Protein AF-A0A1R3RJA8-F1 (afdb_monomer)

Mean predicted aligned error: 20.93 Å

Sequence (190 aa):
MTARGLLKKEGVMFTRPGDYFAEMVKTDEHMGKIKKKLYDEAAAKKAAADARKQRDLKKFGKQVQVAKLQQRAKEKRETLDKINALKKKRKSDTSGPTEDKDNLFDVAIEDAAAQPSRKRGRDSDNGPSMKRQKKNERFGFGGKKRFSKSGDAASSGDMRDFSVKKMKGGAKGGAKRPGKSRRAAAKGRD

Organism: Aspergillus carbonarius (strain ITEM 5010) (NCBI:txid602072)

Foldseek 3Di:
DDPVVVCVVVVHDDDDDPPDDDDDPDDPVVVVVVVVVVVVVVVVVVVVVVVVVVVCCVVCVVVVVVVVVVVVVVVVVVVVVVVVVVVVVVVVPPVDDDDDDVVVPPVVPVVVVPDDDDDPDDDDDDDDPPVVVVCCQAPNDPHCPPPPPDDDPVNVPPCVVVDCCVVVVPDPCPPDDDDPVVVVVVVPPD

Radius of gyration: 38.74 Å; Cα contacts (8 Å, |Δi|>4): 25; chains: 1; bounding box: 93×55×100 Å

pLDDT: mean 78.59, std 17.79, range [41.94, 98.06]

Secondary structure (DSSP, 8-state):
--HHHHHHHTT---SPPTT--PPPSS-HHHHHHHHHHHHHHHHHHHHHHHHHHHHHHHHHHHHHHHHHHHHHHHHHHHHHHHHHHHHHHHHH-TTS-----TTTTTHHHHTTT-------------SS-HHHHHHHHHHSTTS--SSTTPPPHHHHH--TT--HHHHT---TT---PPPHHHHHHHTT--

Structure (mmCIF, N/CA/C/O backbone):
data_AF-A0A1R3RJA8-F1
#
_entry.id   AF-A0A1R3RJA8-F1
#
loop_
_atom_site.group_PDB
_atom_site.id
_atom_site.type_symbol
_atom_site.label_atom_id
_atom_site.label_alt_id
_atom_site.label_comp_id
_atom_site.label_asym_id
_atom_site.label_entity_id
_atom_site.label_seq_id
_atom_site.pdbx_PDB_ins_code
_atom_site.Cartn_x
_atom_site.Cartn_y
_atom_site.Cartn_z
_atom_site.occupancy
_atom_site.B_iso_or_equiv
_atom_site.auth_seq_id
_atom_site.auth_comp_id
_atom_site.auth_asym_id
_atom_site.auth_atom_id
_atom_site.pdbx_PDB_model_num
ATOM 1 N N . MET A 1 1 ? -3.346 4.382 -45.834 1.00 66.25 1 MET A N 1
ATOM 2 C CA . MET A 1 1 ? -3.119 2.970 -45.434 1.00 66.25 1 MET A CA 1
ATOM 3 C C . MET A 1 1 ? -1.985 2.922 -44.418 1.00 66.25 1 MET A C 1
ATOM 5 O O . MET A 1 1 ? -1.068 3.719 -44.541 1.00 66.25 1 MET A O 1
ATOM 9 N N . THR A 1 2 ? -2.034 2.039 -43.417 1.00 90.50 2 THR A N 1
ATOM 10 C CA . THR A 1 2 ? -0.939 1.878 -42.439 1.00 90.50 2 THR A CA 1
ATOM 11 C C . THR A 1 2 ? 0.157 0.961 -42.994 1.00 90.50 2 THR A C 1
ATOM 13 O O . THR A 1 2 ? -0.145 0.015 -43.721 1.00 90.50 2 THR A O 1
ATOM 16 N N . ALA A 1 3 ? 1.421 1.199 -42.624 1.00 90.25 3 ALA A N 1
ATOM 17 C CA . ALA A 1 3 ? 2.573 0.417 -43.099 1.00 90.25 3 ALA A CA 1
ATOM 18 C C . ALA A 1 3 ? 2.411 -1.100 -42.868 1.00 90.25 3 ALA A C 1
ATOM 20 O O . ALA A 1 3 ? 2.676 -1.910 -43.751 1.00 90.25 3 ALA A O 1
ATOM 21 N N . ARG A 1 4 ? 1.857 -1.489 -41.712 1.00 91.00 4 ARG A N 1
ATOM 22 C CA . ARG A 1 4 ? 1.520 -2.885 -41.390 1.00 91.00 4 ARG A CA 1
ATOM 23 C C . ARG A 1 4 ? 0.529 -3.510 -42.380 1.00 91.00 4 ARG A C 1
ATOM 25 O O . ARG A 1 4 ? 0.617 -4.701 -42.657 1.00 91.00 4 ARG A O 1
ATOM 32 N N . GLY A 1 5 ? -0.443 -2.734 -42.859 1.00 91.62 5 GLY A N 1
ATOM 33 C CA . GLY A 1 5 ? -1.455 -3.206 -43.804 1.00 91.62 5 GLY A CA 1
ATOM 34 C C . GLY A 1 5 ? -0.890 -3.446 -45.202 1.00 91.62 5 GLY A C 1
ATOM 35 O O . GLY A 1 5 ? -1.306 -4.395 -45.853 1.00 91.62 5 GLY A O 1
ATOM 36 N N . LEU A 1 6 ? 0.075 -2.629 -45.634 1.00 93.12 6 LEU A N 1
ATOM 37 C CA . LEU A 1 6 ? 0.781 -2.815 -46.906 1.00 93.12 6 LEU A CA 1
ATOM 38 C C . LEU A 1 6 ? 1.649 -4.081 -46.869 1.00 93.12 6 LEU A C 1
ATOM 40 O O . LEU A 1 6 ? 1.480 -4.955 -47.707 1.00 93.12 6 LEU A O 1
ATOM 44 N N . LEU A 1 7 ? 2.468 -4.253 -45.827 1.00 93.00 7 LEU A N 1
ATOM 45 C CA . LEU A 1 7 ? 3.360 -5.415 -45.688 1.00 93.00 7 LEU A CA 1
ATOM 46 C C . LEU A 1 7 ? 2.614 -6.755 -45.627 1.00 93.00 7 LEU A C 1
ATOM 48 O O . LEU A 1 7 ? 3.077 -7.748 -46.174 1.00 93.00 7 LEU A O 1
ATOM 52 N N . LYS A 1 8 ? 1.426 -6.781 -45.012 1.00 91.38 8 LYS A N 1
ATOM 53 C CA . LYS A 1 8 ? 0.574 -7.977 -45.002 1.00 91.38 8 LYS A CA 1
ATOM 54 C C . LYS A 1 8 ? -0.018 -8.316 -46.372 1.00 91.38 8 LYS A C 1
ATOM 56 O O . LYS A 1 8 ? -0.209 -9.495 -46.643 1.00 91.38 8 LYS A O 1
ATOM 61 N N . LYS A 1 9 ? -0.342 -7.314 -47.200 1.00 92.38 9 LYS A N 1
ATOM 62 C CA . LYS A 1 9 ? -0.849 -7.533 -48.568 1.00 92.38 9 LYS A CA 1
ATOM 63 C C . LYS A 1 9 ? 0.227 -8.133 -49.470 1.00 92.38 9 LYS A C 1
ATOM 65 O O . LYS A 1 9 ? -0.081 -9.022 -50.246 1.00 92.38 9 LYS A O 1
ATOM 70 N N . GLU A 1 10 ? 1.471 -7.707 -49.275 1.00 92.69 10 GLU A N 1
ATOM 71 C CA . GLU A 1 10 ? 2.661 -8.252 -49.944 1.00 92.69 10 GLU A CA 1
ATOM 72 C C . GLU A 1 10 ? 3.122 -9.609 -49.364 1.00 92.69 10 GLU A C 1
ATOM 74 O O . GLU A 1 10 ? 4.164 -10.131 -49.745 1.00 92.69 10 GLU A O 1
ATOM 79 N N . GLY A 1 11 ? 2.390 -10.188 -48.400 1.00 90.44 11 GLY A N 1
ATOM 80 C CA . GLY A 1 11 ? 2.728 -11.486 -47.802 1.00 90.44 11 GLY A CA 1
ATOM 81 C C . GLY A 1 11 ? 3.934 -11.476 -46.851 1.00 90.44 11 GLY A C 1
ATOM 82 O O . GLY A 1 11 ? 4.394 -12.538 -46.435 1.00 90.44 11 GLY A O 1
ATOM 83 N N . VAL A 1 12 ? 4.440 -10.304 -46.456 1.00 92.12 12 VAL A N 1
ATOM 84 C CA . VAL A 1 12 ? 5.608 -10.178 -45.571 1.00 92.12 12 VAL A CA 1
ATOM 85 C C . VAL A 1 12 ? 5.201 -10.327 -44.100 1.00 92.12 12 VAL A C 1
ATOM 87 O O . VAL A 1 12 ? 4.285 -9.659 -43.602 1.00 92.12 12 VAL A O 1
ATOM 90 N N . MET A 1 13 ? 5.919 -11.178 -43.357 1.00 90.12 13 MET A N 1
ATOM 91 C CA . MET A 1 13 ? 5.710 -11.356 -41.917 1.00 90.12 13 MET A CA 1
ATOM 92 C C . MET A 1 13 ? 6.101 -10.088 -41.147 1.00 90.12 13 MET A C 1
ATOM 94 O O . MET A 1 13 ? 7.262 -9.700 -41.098 1.00 90.12 13 MET A O 1
ATOM 98 N N . PHE A 1 14 ? 5.118 -9.445 -40.515 1.00 90.94 14 PHE A N 1
ATOM 99 C CA . PHE A 1 14 ? 5.330 -8.193 -39.779 1.00 90.94 14 PHE A CA 1
ATOM 100 C C . PHE A 1 14 ? 5.635 -8.390 -38.284 1.00 90.94 14 PHE A C 1
ATOM 102 O O . PHE A 1 14 ? 6.307 -7.571 -37.664 1.00 90.94 14 PHE A O 1
ATOM 109 N N . THR A 1 15 ? 5.083 -9.436 -37.664 1.00 91.31 15 THR A N 1
ATOM 110 C CA . THR A 1 15 ? 5.202 -9.650 -36.215 1.00 91.31 15 THR A CA 1
ATOM 111 C C . THR A 1 15 ? 6.473 -10.429 -35.901 1.00 91.31 15 THR A C 1
ATOM 113 O O . THR A 1 15 ? 6.689 -11.491 -36.480 1.00 91.31 15 THR A O 1
ATOM 116 N N . ARG A 1 16 ? 7.264 -9.955 -34.931 1.00 91.50 16 ARG A N 1
ATOM 117 C CA . ARG A 1 16 ? 8.410 -10.710 -34.412 1.00 91.50 16 ARG A CA 1
ATOM 118 C C . ARG A 1 16 ? 7.936 -12.019 -33.750 1.00 91.50 16 ARG A C 1
ATOM 120 O O . ARG A 1 16 ? 7.151 -11.940 -32.801 1.00 91.50 16 ARG A O 1
ATOM 127 N N . PRO A 1 17 ? 8.431 -13.192 -34.181 1.00 93.94 17 PRO A N 1
ATOM 128 C CA . PRO A 1 17 ? 8.165 -14.458 -33.502 1.00 93.94 17 PRO A CA 1
ATOM 129 C C . PRO A 1 17 ? 8.720 -14.467 -32.069 1.00 93.94 17 PRO A C 1
ATOM 131 O O . PRO A 1 17 ? 9.779 -13.895 -31.805 1.00 93.94 17 PRO A O 1
ATOM 134 N N . GLY A 1 18 ? 8.015 -15.123 -31.141 1.00 92.12 18 GLY A N 1
ATOM 135 C CA . GLY A 1 18 ? 8.434 -15.222 -29.735 1.00 92.12 18 GLY A CA 1
ATOM 136 C C . GLY A 1 18 ? 9.766 -15.953 -29.548 1.00 92.12 18 GLY A C 1
ATOM 137 O O . GLY A 1 18 ? 10.574 -15.535 -28.722 1.00 92.12 18 GLY A O 1
ATOM 138 N N . ASP A 1 19 ? 10.013 -16.955 -30.393 1.00 93.75 19 ASP A N 1
ATOM 139 C CA . ASP A 1 19 ? 11.134 -17.896 -30.272 1.00 93.75 19 ASP A CA 1
ATOM 140 C C . ASP A 1 19 ? 12.353 -17.509 -31.127 1.00 93.75 19 ASP A C 1
ATOM 142 O O . ASP A 1 19 ? 13.324 -18.256 -31.228 1.00 93.75 19 ASP A O 1
ATOM 146 N N . TYR A 1 20 ? 12.325 -16.328 -31.753 1.00 92.19 20 TYR A N 1
ATOM 147 C CA . TYR A 1 20 ? 13.446 -15.818 -32.539 1.00 92.19 20 TYR A CA 1
ATOM 148 C C . TYR A 1 20 ? 14.345 -14.908 -31.689 1.00 92.19 20 TYR A C 1
ATOM 150 O O . TYR A 1 20 ? 14.106 -13.700 -31.564 1.00 92.19 20 TYR A O 1
ATOM 158 N N . PHE A 1 21 ? 15.377 -15.488 -31.075 1.00 90.25 21 PHE A N 1
ATOM 159 C CA . PHE A 1 21 ? 16.337 -14.794 -30.209 1.00 90.25 21 PHE A CA 1
ATOM 160 C C . PHE A 1 21 ? 17.513 -14.226 -31.015 1.00 90.25 21 PHE A C 1
ATOM 162 O O . PHE A 1 21 ? 18.588 -14.812 -31.074 1.00 90.25 21 PHE A O 1
ATOM 169 N N . ALA A 1 22 ? 17.288 -13.078 -31.650 1.00 91.31 22 ALA A N 1
ATOM 170 C CA . ALA A 1 22 ? 18.342 -12.254 -32.238 1.00 91.31 22 ALA A CA 1
ATOM 171 C C . ALA A 1 22 ? 18.750 -11.121 -31.282 1.00 91.31 22 ALA A C 1
ATOM 173 O O . ALA A 1 22 ? 17.996 -10.772 -30.367 1.00 91.31 22 ALA A O 1
ATOM 174 N N . GLU A 1 23 ? 19.929 -10.539 -31.507 1.00 93.25 23 GLU A N 1
ATOM 175 C CA . GLU A 1 23 ? 20.412 -9.389 -30.742 1.00 93.25 23 GLU A CA 1
ATOM 176 C C . GLU A 1 23 ? 19.417 -8.220 -30.818 1.00 93.25 23 GLU A C 1
ATOM 178 O O . GLU A 1 23 ? 18.930 -7.839 -31.884 1.00 93.25 23 GLU A O 1
ATOM 183 N N . MET A 1 24 ? 19.085 -7.667 -29.652 1.00 94.88 24 MET A N 1
ATOM 184 C CA . MET A 1 24 ? 18.170 -6.539 -29.509 1.00 94.88 24 MET A CA 1
ATOM 185 C C . MET A 1 24 ? 18.950 -5.238 -29.356 1.00 94.88 24 MET A C 1
ATOM 187 O O . MET A 1 24 ? 20.049 -5.222 -28.817 1.00 94.88 24 MET A O 1
ATOM 191 N N . VAL A 1 25 ? 18.315 -4.112 -29.696 1.00 95.88 25 VAL A N 1
ATOM 192 C CA . VAL A 1 25 ? 18.901 -2.761 -29.548 1.00 95.88 25 VAL A CA 1
ATOM 193 C C . VAL A 1 25 ? 19.383 -2.470 -28.117 1.00 95.88 25 VAL A C 1
ATOM 195 O O . VAL A 1 25 ? 20.280 -1.658 -27.907 1.00 95.88 25 VAL A O 1
ATOM 198 N N . LYS A 1 26 ? 18.770 -3.101 -27.109 1.00 96.12 26 LYS A N 1
ATOM 199 C CA . LYS A 1 26 ? 19.166 -2.982 -25.703 1.00 96.12 26 LYS A CA 1
ATOM 200 C C . LYS A 1 26 ? 19.506 -4.352 -25.149 1.00 96.12 26 LYS A C 1
ATOM 202 O O . LYS A 1 26 ? 18.740 -5.293 -25.334 1.00 96.12 26 LYS A O 1
ATOM 207 N N . THR A 1 27 ? 20.594 -4.413 -24.389 1.00 96.75 27 THR A N 1
ATOM 208 C CA . THR A 1 27 ? 21.004 -5.630 -23.691 1.00 96.75 27 THR A CA 1
ATOM 209 C C . THR A 1 27 ? 19.989 -6.027 -22.619 1.00 96.75 27 THR A C 1
ATOM 211 O O . THR A 1 27 ? 19.346 -5.178 -21.982 1.00 96.75 27 THR A O 1
ATOM 214 N N . ASP A 1 28 ? 19.880 -7.331 -22.367 1.00 94.06 28 ASP A N 1
ATOM 215 C CA . ASP A 1 28 ? 18.997 -7.866 -21.329 1.00 94.06 28 ASP A CA 1
ATOM 216 C C . ASP A 1 28 ? 19.359 -7.353 -19.934 1.00 94.06 28 ASP A C 1
ATOM 218 O O . ASP A 1 28 ? 18.478 -7.117 -19.107 1.00 94.06 28 ASP A O 1
ATOM 222 N N . GLU A 1 29 ? 20.639 -7.080 -19.679 1.00 95.94 29 GLU A N 1
ATOM 223 C CA . GLU A 1 29 ? 21.093 -6.462 -18.434 1.00 95.94 29 GLU A CA 1
ATOM 224 C C . GLU A 1 29 ? 20.494 -5.066 -18.229 1.00 95.94 29 GLU A C 1
ATOM 226 O O . GLU A 1 29 ? 20.031 -4.726 -17.134 1.00 95.94 29 GLU A O 1
ATOM 231 N N . HIS A 1 30 ? 20.470 -4.246 -19.285 1.00 97.38 30 HIS A N 1
ATOM 232 C CA . HIS A 1 30 ? 19.869 -2.919 -19.234 1.00 97.38 30 HIS A CA 1
ATOM 233 C C . HIS A 1 30 ? 18.353 -3.011 -19.024 1.00 97.38 30 HIS A C 1
ATOM 235 O O . HIS A 1 30 ? 17.801 -2.324 -18.158 1.00 97.38 30 HIS A O 1
ATOM 241 N N . MET A 1 31 ? 17.675 -3.909 -19.745 1.00 96.75 31 MET A N 1
ATOM 242 C CA . MET A 1 31 ? 16.242 -4.155 -19.552 1.00 96.75 31 MET A CA 1
ATOM 243 C C . MET A 1 31 ? 15.932 -4.717 -18.159 1.00 96.75 31 MET A C 1
ATOM 245 O O . MET A 1 31 ? 14.910 -4.367 -17.568 1.00 96.75 31 MET A O 1
ATOM 249 N N . GLY A 1 32 ? 16.831 -5.514 -17.583 1.00 97.00 32 GLY A N 1
ATOM 250 C CA . GLY A 1 32 ? 16.761 -5.980 -16.203 1.00 97.00 32 GLY A CA 1
ATOM 251 C C . GLY A 1 32 ? 16.808 -4.829 -15.197 1.00 97.00 32 GLY A C 1
ATOM 252 O O . GLY A 1 32 ? 16.004 -4.800 -14.265 1.00 97.00 32 GLY A O 1
ATOM 253 N N . LYS A 1 33 ? 17.681 -3.834 -15.407 1.00 97.75 33 LYS A N 1
ATOM 254 C CA . LYS A 1 33 ? 17.732 -2.614 -14.577 1.00 97.75 33 LYS A CA 1
ATOM 255 C C . LYS A 1 33 ? 16.432 -1.810 -14.668 1.00 97.75 33 LYS A C 1
ATOM 257 O O . LYS A 1 33 ? 15.932 -1.362 -13.639 1.00 97.75 33 LYS A O 1
ATOM 262 N N . ILE A 1 34 ? 15.861 -1.662 -15.866 1.00 97.62 34 ILE A N 1
ATOM 263 C CA . ILE A 1 34 ? 14.572 -0.973 -16.055 1.00 97.62 34 ILE A CA 1
ATOM 264 C C . ILE A 1 34 ? 13.451 -1.716 -15.322 1.00 97.62 34 ILE A C 1
ATOM 266 O O . ILE A 1 34 ? 12.708 -1.102 -14.561 1.00 97.62 34 ILE A O 1
ATOM 270 N N . LYS A 1 35 ? 13.354 -3.041 -15.495 1.00 97.50 35 LYS A N 1
ATOM 271 C CA . LYS A 1 35 ? 12.343 -3.863 -14.813 1.00 97.50 35 LYS A CA 1
ATOM 272 C C . LYS A 1 35 ? 12.442 -3.725 -13.294 1.00 97.50 35 LYS A C 1
ATOM 274 O O . LYS A 1 35 ? 11.422 -3.517 -12.649 1.00 97.50 35 LYS A O 1
ATOM 279 N N . LYS A 1 36 ? 13.656 -3.783 -12.732 1.00 97.81 36 LYS A N 1
ATOM 280 C CA . LYS A 1 36 ? 13.886 -3.583 -11.290 1.00 97.81 36 LYS A CA 1
ATOM 281 C C . LYS A 1 36 ? 13.342 -2.234 -10.812 1.00 97.81 36 LYS A C 1
ATOM 283 O O . LYS A 1 36 ? 12.524 -2.222 -9.903 1.00 97.81 36 LYS A O 1
ATOM 288 N N . LYS A 1 37 ? 13.674 -1.133 -11.498 1.00 98.06 37 LYS A N 1
ATOM 289 C CA . LYS A 1 37 ? 13.148 0.204 -11.162 1.00 98.06 37 LYS A CA 1
ATOM 290 C C . LYS A 1 37 ? 11.618 0.259 -11.177 1.00 98.06 37 LYS A C 1
ATOM 292 O O . LYS A 1 37 ? 11.023 0.803 -10.255 1.00 98.06 37 LYS A O 1
ATOM 297 N N . LEU A 1 38 ? 10.977 -0.348 -12.177 1.00 97.56 38 LEU A N 1
ATOM 298 C CA . LEU A 1 38 ? 9.512 -0.406 -12.249 1.00 97.56 38 LEU A CA 1
ATOM 299 C C . LEU A 1 38 ? 8.900 -1.173 -11.067 1.00 97.56 38 LEU A C 1
ATOM 301 O O . LEU A 1 38 ? 7.882 -0.750 -10.516 1.00 97.56 38 LEU A O 1
ATOM 305 N N . TYR A 1 39 ? 9.519 -2.283 -10.654 1.00 97.56 39 TYR A N 1
ATOM 306 C CA . TYR A 1 39 ? 9.081 -3.029 -9.473 1.00 97.56 39 TYR A CA 1
ATOM 307 C C . TYR A 1 39 ? 9.282 -2.234 -8.183 1.00 97.56 39 TYR A C 1
ATOM 309 O O . TYR A 1 39 ? 8.372 -2.198 -7.353 1.00 97.56 39 TYR A O 1
ATOM 317 N N . ASP A 1 40 ? 10.420 -1.560 -8.039 1.00 97.75 40 ASP A N 1
ATOM 318 C CA . ASP A 1 40 ? 10.732 -0.740 -6.869 1.00 97.75 40 ASP A CA 1
ATOM 319 C C . ASP A 1 40 ? 9.749 0.433 -6.736 1.00 97.75 40 ASP A C 1
ATOM 321 O O . ASP A 1 40 ? 9.211 0.680 -5.656 1.00 97.75 40 ASP A O 1
ATOM 325 N N . GLU A 1 41 ? 9.416 1.108 -7.840 1.00 97.94 41 GLU A N 1
ATOM 326 C CA . GLU A 1 41 ? 8.404 2.169 -7.862 1.00 97.94 41 GLU A CA 1
ATOM 327 C C . GLU A 1 41 ? 7.010 1.653 -7.486 1.00 97.94 41 GLU A C 1
ATOM 329 O O . GLU A 1 41 ? 6.285 2.287 -6.710 1.00 97.94 41 GLU A O 1
ATOM 334 N N . ALA A 1 42 ? 6.616 0.492 -8.015 1.00 97.81 42 ALA A N 1
ATOM 335 C CA . ALA A 1 42 ? 5.343 -0.132 -7.673 1.00 97.81 42 ALA A CA 1
ATOM 336 C C . ALA A 1 42 ? 5.288 -0.527 -6.186 1.00 97.81 42 ALA A C 1
ATOM 338 O O . ALA A 1 42 ? 4.266 -0.315 -5.525 1.00 97.81 42 ALA A O 1
ATOM 339 N N . ALA A 1 43 ? 6.385 -1.057 -5.643 1.00 98.06 43 ALA A N 1
ATOM 340 C CA . ALA A 1 43 ? 6.511 -1.397 -4.231 1.00 98.06 43 ALA A CA 1
ATOM 341 C C . ALA A 1 43 ? 6.458 -0.146 -3.340 1.00 98.06 43 ALA A C 1
ATOM 343 O O . ALA A 1 43 ? 5.712 -0.128 -2.360 1.00 98.06 43 ALA A O 1
ATOM 344 N N . ALA A 1 44 ? 7.159 0.928 -3.712 1.00 97.56 44 ALA A N 1
ATOM 345 C CA . ALA A 1 44 ? 7.147 2.196 -2.986 1.00 97.56 44 ALA A CA 1
ATOM 346 C C . ALA A 1 44 ? 5.740 2.817 -2.932 1.00 97.56 44 ALA A C 1
ATOM 348 O O . ALA A 1 44 ? 5.292 3.253 -1.868 1.00 97.56 44 ALA A O 1
ATOM 349 N N . LYS A 1 45 ? 4.994 2.793 -4.048 1.00 97.62 45 LYS A N 1
ATOM 350 C CA . LYS A 1 45 ? 3.594 3.257 -4.093 1.00 97.62 45 LYS A CA 1
ATOM 351 C C . LYS A 1 45 ? 2.690 2.445 -3.161 1.00 97.62 45 LYS A C 1
ATOM 353 O O . LYS A 1 45 ? 1.893 3.031 -2.426 1.00 97.62 45 LYS A O 1
ATOM 358 N N . LYS A 1 46 ? 2.83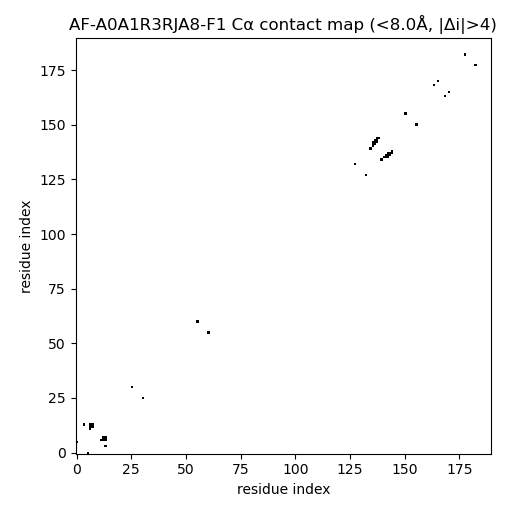5 1.114 -3.144 1.00 98.00 46 LYS A N 1
ATOM 359 C CA . LYS A 1 46 ? 2.087 0.235 -2.225 1.00 98.00 46 LYS A CA 1
ATOM 360 C C . LYS A 1 46 ? 2.432 0.520 -0.763 1.00 98.00 46 LYS A C 1
ATOM 362 O O . LYS A 1 46 ? 1.531 0.744 0.040 1.00 98.00 46 LYS A O 1
ATOM 367 N N . ALA A 1 47 ? 3.719 0.618 -0.437 1.00 97.69 47 ALA A N 1
ATOM 368 C CA . ALA A 1 47 ? 4.182 0.912 0.916 1.00 97.69 47 ALA A CA 1
ATOM 369 C C . ALA A 1 47 ? 3.665 2.267 1.427 1.00 97.69 47 ALA A C 1
ATOM 371 O O . ALA A 1 47 ? 3.225 2.372 2.572 1.00 97.69 47 ALA A O 1
ATOM 372 N N . ALA A 1 48 ? 3.650 3.299 0.578 1.00 97.25 48 ALA A N 1
ATOM 373 C CA . ALA A 1 48 ? 3.097 4.604 0.932 1.00 97.25 48 ALA A CA 1
ATOM 374 C C . ALA A 1 48 ? 1.584 4.540 1.213 1.00 97.25 48 ALA A C 1
ATOM 376 O O . ALA A 1 48 ? 1.108 5.150 2.175 1.00 97.25 48 ALA A O 1
ATOM 377 N N . ALA A 1 49 ? 0.829 3.786 0.408 1.00 97.75 49 ALA A N 1
ATOM 378 C CA . ALA A 1 49 ? -0.601 3.580 0.627 1.00 97.75 49 ALA A CA 1
ATOM 379 C C . ALA A 1 49 ? -0.871 2.835 1.944 1.00 97.75 49 ALA A C 1
ATOM 381 O O . ALA A 1 49 ? -1.733 3.246 2.723 1.00 97.75 49 ALA A O 1
ATOM 382 N N . ASP A 1 50 ? -0.100 1.791 2.238 1.00 97.31 50 ASP A N 1
ATOM 383 C CA . ASP A 1 50 ? -0.252 1.021 3.471 1.00 97.31 50 ASP A CA 1
ATOM 384 C C . ASP A 1 50 ? 0.181 1.818 4.705 1.00 97.31 50 ASP A C 1
ATOM 386 O O . ASP A 1 50 ? -0.482 1.759 5.741 1.00 97.31 50 ASP A O 1
ATOM 390 N N . ALA A 1 51 ? 1.211 2.658 4.591 1.00 97.38 51 ALA A N 1
ATOM 391 C CA . ALA A 1 51 ? 1.598 3.584 5.651 1.00 97.38 51 ALA A CA 1
ATOM 392 C C . ALA A 1 51 ? 0.488 4.602 5.963 1.00 97.38 51 ALA A C 1
ATOM 394 O O . ALA A 1 51 ? 0.229 4.880 7.136 1.00 97.38 51 ALA A O 1
ATOM 395 N N . ARG A 1 52 ? -0.203 5.136 4.943 1.00 97.31 52 ARG A N 1
ATOM 396 C CA . ARG A 1 52 ? -1.372 6.016 5.137 1.00 97.31 52 ARG A CA 1
ATOM 397 C C . ARG A 1 52 ? -2.499 5.279 5.860 1.00 97.31 52 ARG A C 1
ATOM 399 O O . ARG A 1 52 ? -2.922 5.732 6.919 1.00 97.31 52 ARG A O 1
ATOM 406 N N . LYS A 1 53 ? -2.871 4.083 5.387 1.00 97.06 53 LYS A N 1
ATOM 407 C CA . LYS A 1 53 ? -3.878 3.234 6.050 1.00 97.06 53 LYS A CA 1
ATOM 408 C C . LYS A 1 53 ? -3.522 2.957 7.511 1.00 97.06 53 LYS A C 1
ATOM 410 O O . LYS A 1 53 ? -4.370 3.078 8.386 1.00 97.06 53 LYS A O 1
ATOM 415 N N . GLN A 1 54 ? -2.267 2.620 7.808 1.00 96.62 54 GLN A N 1
ATOM 416 C CA . GLN A 1 54 ? -1.825 2.376 9.184 1.00 96.62 54 GLN A CA 1
ATOM 417 C C . GLN A 1 54 ? -1.905 3.628 10.064 1.00 96.62 54 GLN A C 1
ATOM 419 O O . GLN A 1 54 ? -2.226 3.514 11.248 1.00 96.62 54 GLN A O 1
ATOM 424 N N . ARG A 1 55 ? -1.619 4.817 9.522 1.00 97.50 55 ARG A N 1
ATOM 425 C CA . ARG A 1 55 ? -1.786 6.083 10.253 1.00 97.50 55 ARG A CA 1
ATOM 426 C C . ARG A 1 55 ? -3.254 6.336 10.573 1.00 97.50 55 ARG A C 1
ATOM 428 O O . ARG A 1 55 ? -3.556 6.647 11.721 1.00 97.50 55 ARG A O 1
ATOM 435 N N . ASP A 1 56 ? -4.149 6.117 9.616 1.00 96.94 56 ASP A N 1
ATOM 436 C CA . ASP A 1 56 ? -5.589 6.298 9.819 1.00 96.94 56 ASP A CA 1
ATOM 437 C C . ASP A 1 56 ? -6.143 5.289 10.827 1.00 96.94 56 ASP A C 1
ATOM 439 O O . ASP A 1 56 ? -6.855 5.663 11.757 1.00 96.94 56 ASP A O 1
ATOM 443 N N . LEU A 1 57 ? -5.722 4.025 10.741 1.00 95.38 57 LEU A N 1
ATOM 444 C CA . LEU A 1 57 ? -6.068 3.000 11.726 1.00 95.38 57 LEU A CA 1
ATOM 445 C C . LEU A 1 57 ? -5.574 3.356 13.134 1.00 95.38 57 LEU A C 1
ATOM 447 O O . LEU A 1 57 ? -6.281 3.115 14.109 1.00 95.38 57 LEU A O 1
ATOM 451 N N . LYS A 1 58 ? -4.385 3.954 13.271 1.00 96.19 58 LYS A N 1
ATOM 452 C CA . LYS A 1 58 ? -3.875 4.419 14.572 1.00 96.19 58 LYS A CA 1
ATOM 453 C C . LYS A 1 58 ? -4.635 5.644 15.081 1.00 96.19 58 LYS A C 1
ATOM 455 O O . LYS A 1 58 ? -4.947 5.705 16.267 1.00 96.19 58 LYS A O 1
ATOM 460 N N . LYS A 1 59 ? -4.951 6.594 14.196 1.00 97.38 59 LYS A N 1
ATOM 461 C CA . LYS A 1 59 ? -5.662 7.837 14.522 1.00 97.38 59 LYS A CA 1
ATOM 462 C C . LYS A 1 59 ? -7.103 7.563 14.952 1.00 97.38 59 LYS A C 1
ATOM 464 O O . LYS A 1 59 ? -7.534 8.029 16.002 1.00 97.38 59 LYS A O 1
ATOM 469 N N . PHE A 1 60 ? -7.826 6.766 14.172 1.00 96.75 60 PHE A N 1
ATOM 470 C CA . PHE A 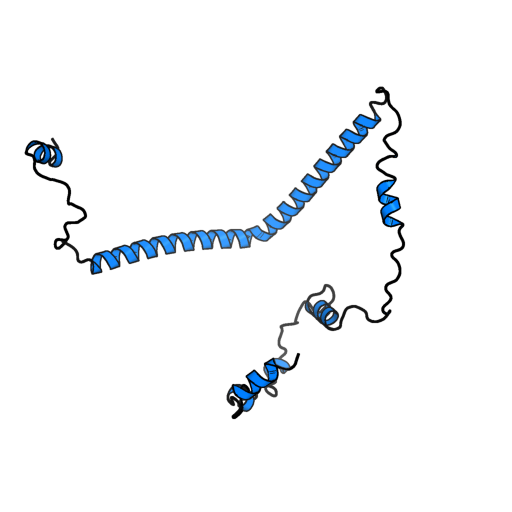1 60 ? -9.251 6.507 14.367 1.00 96.75 60 PHE A CA 1
ATOM 471 C C . PHE A 1 60 ? -9.538 5.192 15.095 1.00 96.75 60 PHE A C 1
ATOM 473 O O . PHE A 1 60 ? -10.679 4.943 15.466 1.00 96.75 60 PHE A O 1
ATOM 480 N N . GLY A 1 61 ? -8.532 4.361 15.381 1.00 97.25 61 GLY A N 1
ATOM 481 C CA . GLY A 1 61 ? -8.727 3.028 15.961 1.00 97.25 61 GLY A CA 1
ATOM 482 C C . GLY A 1 61 ? -9.525 3.020 17.266 1.00 97.25 61 GLY A C 1
ATOM 483 O O . GLY A 1 61 ? -10.411 2.185 17.434 1.00 97.25 61 GLY A O 1
ATOM 484 N N . LYS A 1 62 ? -9.283 3.980 18.169 1.00 97.12 62 LYS A N 1
ATOM 485 C CA . LYS A 1 62 ? -10.073 4.111 19.409 1.00 97.12 62 LYS A CA 1
ATOM 486 C C . LYS A 1 62 ? -11.514 4.543 19.138 1.00 97.12 62 LYS A C 1
ATOM 488 O O . LYS A 1 62 ? -12.432 3.988 19.732 1.00 97.12 62 LYS A O 1
ATOM 493 N N . GLN A 1 63 ? -11.715 5.499 18.233 1.00 95.75 63 GLN A N 1
ATOM 494 C CA . GLN A 1 63 ? -13.052 5.968 17.862 1.00 95.75 63 GLN A CA 1
ATOM 495 C C . GLN A 1 63 ? -13.860 4.836 17.218 1.00 95.75 63 GLN A C 1
ATOM 497 O O . GLN A 1 63 ? -14.995 4.596 17.612 1.00 95.75 63 GLN A O 1
ATOM 502 N N . VAL A 1 64 ? -13.239 4.061 16.323 1.00 97.12 64 VAL A N 1
ATOM 503 C CA . VAL A 1 64 ? -13.838 2.871 15.704 1.00 97.12 64 VAL A CA 1
ATOM 504 C C . VAL A 1 64 ? -14.188 1.813 16.753 1.00 97.12 64 VAL A C 1
ATOM 506 O O . VAL A 1 64 ? -15.263 1.224 16.685 1.00 97.12 64 VAL A O 1
ATOM 509 N N . GLN A 1 65 ? -13.326 1.571 17.748 1.00 95.50 65 GLN A N 1
ATOM 510 C CA . GLN A 1 65 ? -13.626 0.631 18.837 1.00 95.50 65 GLN A CA 1
ATOM 511 C C . GLN A 1 65 ? -14.852 1.061 19.649 1.00 95.50 65 GLN A C 1
ATOM 513 O O . GLN A 1 65 ? -15.738 0.240 19.888 1.00 95.50 65 GLN A O 1
ATOM 518 N N . VAL A 1 66 ? -14.924 2.336 20.041 1.00 97.50 66 VAL A N 1
ATOM 519 C CA . VAL A 1 66 ? -16.059 2.873 20.805 1.00 97.50 66 VAL A CA 1
ATOM 520 C C . VAL A 1 66 ? -17.338 2.841 19.972 1.00 97.50 66 VAL A C 1
ATOM 522 O O . VAL A 1 66 ? -18.340 2.300 20.435 1.00 97.50 66 VAL A O 1
ATOM 525 N N . ALA A 1 67 ? -17.293 3.322 18.727 1.00 96.75 67 ALA A N 1
ATOM 526 C CA . ALA A 1 67 ? -18.434 3.303 17.815 1.00 96.75 67 ALA A CA 1
ATOM 527 C C . ALA A 1 67 ? -18.949 1.875 17.589 1.00 96.75 67 ALA A C 1
ATOM 529 O O . ALA A 1 67 ? -20.149 1.634 17.645 1.00 96.75 67 ALA A O 1
ATOM 530 N N . LYS A 1 68 ? -18.051 0.893 17.435 1.00 97.62 68 LYS A N 1
ATOM 531 C CA . LYS A 1 68 ? -18.425 -0.519 17.275 1.00 97.62 68 LYS A CA 1
ATOM 532 C C . LYS A 1 68 ? -19.070 -1.106 18.532 1.00 97.62 68 LYS A C 1
ATOM 534 O O . LYS A 1 68 ? -19.981 -1.924 18.422 1.00 97.62 68 LYS A O 1
ATOM 539 N N . LEU A 1 69 ? -18.617 -0.722 19.727 1.00 97.25 69 LEU A N 1
ATOM 540 C CA . LEU A 1 69 ? -19.261 -1.134 20.979 1.00 97.25 69 LEU A CA 1
ATOM 541 C C . LEU A 1 69 ? -20.648 -0.503 21.134 1.00 97.25 69 LEU A C 1
ATOM 543 O O . LEU A 1 69 ? -21.589 -1.208 21.490 1.00 97.25 69 LEU A O 1
ATOM 547 N N . GLN A 1 70 ? -20.785 0.785 20.820 1.00 96.94 70 GLN A N 1
ATOM 548 C CA . GLN A 1 70 ? -22.067 1.491 20.842 1.00 96.94 70 GLN A CA 1
ATOM 549 C C . GLN A 1 70 ? -23.047 0.905 19.824 1.00 96.94 70 GLN A C 1
ATOM 551 O O . GLN A 1 70 ? -24.192 0.637 20.173 1.00 96.94 70 GLN A O 1
ATOM 556 N N . GLN A 1 71 ? -22.588 0.627 18.603 1.00 97.06 71 GLN A N 1
ATOM 557 C CA . GLN A 1 71 ? -23.386 -0.016 17.564 1.00 97.06 71 GLN A CA 1
ATOM 558 C C . GLN A 1 71 ? -23.877 -1.393 18.023 1.00 97.06 71 GLN A C 1
ATOM 560 O O . GLN A 1 71 ? -25.072 -1.653 17.977 1.00 97.06 71 GLN A O 1
ATOM 565 N N . ARG A 1 72 ? -22.996 -2.237 18.576 1.00 97.62 72 ARG A N 1
ATOM 566 C CA . ARG A 1 72 ? -23.393 -3.542 19.135 1.00 97.62 72 ARG A CA 1
ATOM 567 C C . ARG A 1 72 ? -24.390 -3.418 20.286 1.00 97.62 72 ARG A C 1
ATOM 569 O O . ARG A 1 72 ? -25.277 -4.253 20.414 1.00 97.62 72 ARG A O 1
ATOM 576 N N . ALA A 1 73 ? -24.228 -2.425 21.159 1.00 96.81 73 ALA A N 1
ATOM 577 C CA . ALA A 1 73 ? -25.167 -2.189 22.254 1.00 96.81 73 ALA A CA 1
ATOM 578 C C . ALA A 1 73 ? -26.536 -1.734 21.725 1.00 96.81 73 ALA A C 1
ATOM 580 O O . ALA A 1 73 ? -27.562 -2.213 22.204 1.00 96.81 73 ALA A O 1
ATOM 581 N N . LYS A 1 74 ? -26.548 -0.869 20.705 1.00 97.44 74 LYS A N 1
ATOM 582 C CA . LYS A 1 74 ? -27.762 -0.419 20.023 1.00 97.44 74 LYS A CA 1
ATOM 583 C C . LYS A 1 74 ? -28.468 -1.580 19.323 1.00 97.44 74 LYS A C 1
ATOM 585 O O . LYS A 1 74 ? -29.646 -1.789 19.572 1.00 97.44 74 LYS A O 1
ATOM 590 N N . GLU A 1 75 ? -27.736 -2.392 18.562 1.00 96.88 75 GLU A N 1
ATOM 591 C CA . GLU A 1 75 ? -28.253 -3.604 17.912 1.00 96.88 75 GLU A CA 1
ATOM 592 C C . GLU A 1 75 ? -28.866 -4.571 18.936 1.00 96.88 75 GLU A C 1
ATOM 594 O O . GLU A 1 75 ? -29.972 -5.061 18.733 1.00 96.88 75 GLU A O 1
ATOM 599 N N . LYS A 1 76 ? -28.201 -4.802 20.079 1.00 97.56 76 LYS A N 1
ATOM 600 C CA . LYS A 1 76 ? -28.750 -5.624 21.173 1.00 97.56 76 LYS A CA 1
ATOM 601 C C . LYS A 1 76 ? -30.027 -5.043 21.777 1.00 97.56 76 LYS A C 1
ATOM 603 O O . LYS A 1 76 ? -30.935 -5.792 22.119 1.00 97.56 76 LYS A O 1
ATOM 608 N N . ARG A 1 77 ? -30.096 -3.724 21.954 1.00 96.75 77 ARG A N 1
ATOM 609 C CA . ARG A 1 77 ? -31.296 -3.069 22.482 1.00 96.75 77 ARG A CA 1
ATOM 610 C C . ARG A 1 77 ? -32.453 -3.183 21.492 1.00 96.75 77 ARG A C 1
ATOM 612 O O . ARG A 1 77 ? -33.529 -3.616 21.874 1.00 96.75 77 ARG A O 1
ATOM 619 N N . GLU A 1 78 ? -32.205 -2.890 20.218 1.00 96.75 78 GLU A N 1
ATOM 620 C CA . GLU A 1 78 ? -33.207 -2.992 19.155 1.00 96.75 78 GLU A CA 1
ATOM 621 C C . GLU A 1 78 ? -33.744 -4.421 18.991 1.00 96.75 78 GLU A C 1
ATOM 623 O O . GLU A 1 78 ? -34.936 -4.606 18.742 1.00 96.75 78 GLU A O 1
ATOM 628 N N . THR A 1 79 ? -32.904 -5.451 19.140 1.00 96.12 79 THR A N 1
ATOM 629 C CA . THR A 1 79 ? -33.373 -6.845 19.096 1.00 96.12 79 THR A CA 1
ATOM 630 C C . THR A 1 79 ? -34.222 -7.205 20.310 1.00 96.12 79 THR A C 1
ATOM 632 O O . THR A 1 79 ? -35.268 -7.831 20.139 1.00 96.12 79 THR A O 1
ATOM 635 N N . LEU A 1 80 ? -33.836 -6.779 21.517 1.00 96.12 80 LEU A N 1
ATOM 636 C CA . LEU A 1 80 ? -34.646 -6.980 22.722 1.00 96.12 80 LEU A CA 1
ATOM 637 C C . LEU A 1 80 ? -35.990 -6.250 22.636 1.00 96.12 80 LEU A C 1
ATOM 639 O O . LEU A 1 80 ? -37.015 -6.839 22.968 1.00 96.12 80 LEU A O 1
ATOM 643 N N . ASP A 1 81 ? -36.012 -5.020 22.124 1.00 94.81 81 ASP A N 1
ATOM 644 C CA . ASP A 1 81 ? -37.242 -4.247 21.936 1.00 94.81 81 ASP A CA 1
ATOM 645 C C . ASP A 1 81 ? -38.181 -4.931 20.928 1.00 94.81 81 ASP A C 1
ATOM 647 O O . ASP A 1 81 ? -39.382 -5.046 21.181 1.00 94.81 81 ASP A O 1
ATOM 651 N N . LYS A 1 82 ? -37.644 -5.489 19.832 1.00 94.81 82 LYS A N 1
ATOM 652 C CA . LYS A 1 82 ? -38.420 -6.309 18.880 1.00 94.81 82 LYS A CA 1
ATOM 653 C C . LYS A 1 82 ? -38.985 -7.571 19.534 1.00 94.81 82 LYS A C 1
ATOM 655 O O . LYS A 1 82 ? -40.157 -7.885 19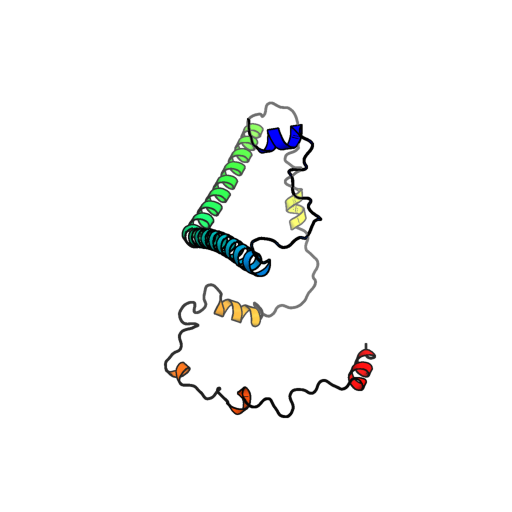.333 1.00 94.81 82 LYS A O 1
ATOM 660 N N . ILE A 1 83 ? -38.191 -8.281 20.337 1.00 94.31 83 ILE A N 1
ATOM 661 C CA . ILE A 1 83 ? -38.650 -9.472 21.069 1.00 94.31 83 ILE A CA 1
ATOM 662 C C . ILE A 1 83 ? -39.753 -9.098 22.062 1.00 94.31 83 ILE A C 1
ATOM 664 O O . ILE A 1 83 ? -40.778 -9.774 22.122 1.00 94.31 83 ILE A O 1
ATOM 668 N N . ASN A 1 84 ? -39.582 -8.011 22.811 1.00 93.62 84 ASN A N 1
ATOM 669 C CA . ASN A 1 84 ? -40.569 -7.538 23.776 1.00 93.62 84 ASN A CA 1
ATOM 670 C C . ASN A 1 84 ? -41.863 -7.090 23.092 1.00 93.62 84 ASN A C 1
ATOM 672 O O . ASN A 1 84 ? -42.944 -7.419 23.574 1.00 93.62 84 ASN A O 1
ATOM 676 N N . ALA A 1 85 ? -41.776 -6.420 21.941 1.00 91.81 85 ALA A N 1
ATOM 677 C CA . ALA A 1 85 ? -42.942 -6.076 21.136 1.00 91.81 85 ALA A CA 1
ATOM 678 C C . ALA A 1 85 ? -43.694 -7.330 20.656 1.00 91.81 85 ALA A C 1
ATOM 680 O O . ALA A 1 85 ? -44.918 -7.378 20.748 1.00 91.81 85 ALA A O 1
ATOM 681 N N . LEU A 1 86 ? -42.980 -8.371 20.210 1.00 90.44 86 LEU A N 1
ATOM 682 C CA . LEU A 1 86 ? -43.582 -9.653 19.821 1.00 90.44 86 LEU A CA 1
ATOM 683 C C . LEU A 1 86 ? -44.200 -10.398 21.012 1.00 90.44 86 LEU A C 1
ATOM 685 O O . LEU A 1 86 ? -45.279 -10.970 20.875 1.00 90.44 86 LEU A O 1
ATOM 689 N N . LYS A 1 87 ? -43.547 -10.381 22.183 1.00 89.25 87 LYS A N 1
ATOM 690 C CA . LYS A 1 87 ? -44.099 -10.935 23.429 1.00 89.25 87 LYS A CA 1
ATOM 691 C C . LYS A 1 87 ? -45.363 -10.182 23.854 1.00 89.25 87 LYS A C 1
ATOM 693 O O . 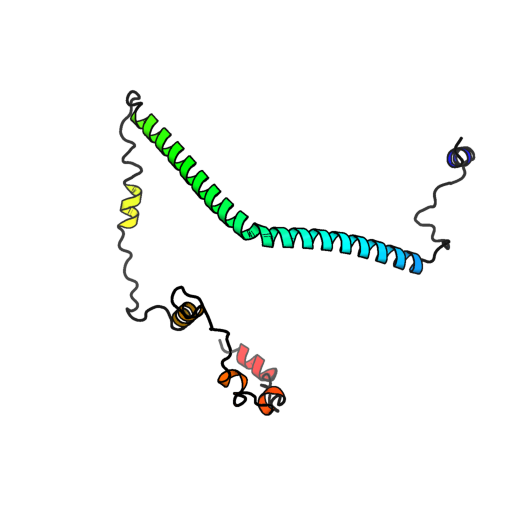LYS A 1 87 ? -46.342 -10.819 24.217 1.00 89.25 87 LYS A O 1
ATOM 698 N N . LYS A 1 88 ? -45.369 -8.845 23.776 1.00 88.44 88 LYS A N 1
ATOM 699 C CA . LYS A 1 88 ? -46.539 -8.014 24.103 1.00 88.44 88 LYS A CA 1
ATOM 700 C C . LYS A 1 88 ? -47.701 -8.262 23.139 1.00 88.44 88 LYS A C 1
ATOM 702 O O . LYS A 1 88 ? -48.809 -8.436 23.621 1.00 88.44 88 LYS A O 1
ATOM 707 N N . LYS A 1 89 ? -47.448 -8.342 21.825 1.00 84.50 89 LYS A N 1
ATOM 708 C CA . LYS A 1 89 ? -48.473 -8.698 20.824 1.00 84.50 89 LYS A CA 1
ATOM 709 C C . LYS A 1 89 ? -49.082 -10.076 21.093 1.00 84.50 89 LYS A C 1
ATOM 711 O O . LYS A 1 89 ? -50.295 -10.191 21.155 1.00 84.50 89 LYS A O 1
ATOM 716 N N . ARG A 1 90 ? -48.252 -11.091 21.369 1.00 79.81 90 ARG A N 1
ATOM 717 C CA . ARG A 1 90 ? -48.737 -12.425 21.773 1.00 79.81 90 ARG A CA 1
ATOM 718 C C . ARG A 1 90 ? -49.591 -12.402 23.042 1.00 79.81 90 ARG A C 1
ATOM 720 O O . ARG A 1 90 ? -50.552 -13.146 23.124 1.00 79.81 90 ARG A O 1
ATOM 727 N N . LYS A 1 91 ? -49.248 -11.556 24.017 1.00 75.38 91 LYS A N 1
ATOM 728 C CA . LYS A 1 91 ? -50.042 -11.388 25.244 1.00 75.38 91 LYS A CA 1
ATOM 729 C C . LYS A 1 91 ? -51.332 -10.585 25.039 1.00 75.38 91 LYS A C 1
ATOM 731 O O . LYS A 1 91 ? -52.234 -10.731 25.850 1.00 75.38 91 LYS A O 1
ATOM 736 N N . SER A 1 92 ? -51.408 -9.709 24.034 1.00 65.56 92 SER A N 1
ATOM 737 C CA . SER A 1 92 ? -52.618 -8.927 23.737 1.00 65.56 92 SER A CA 1
ATOM 738 C C . SER A 1 92 ? -53.586 -9.639 22.791 1.00 65.56 92 SER A C 1
ATOM 740 O O . SER A 1 92 ? -54.777 -9.369 22.861 1.00 65.56 92 SER A O 1
ATOM 742 N N . ASP A 1 93 ? -53.101 -10.549 21.940 1.00 59.44 93 ASP A N 1
ATOM 743 C CA . ASP A 1 93 ? -53.926 -11.426 21.093 1.00 59.44 93 ASP A CA 1
ATOM 744 C C . ASP A 1 93 ? -54.423 -12.658 21.881 1.00 59.44 93 ASP A C 1
ATOM 746 O O . ASP A 1 93 ? -54.226 -13.806 21.488 1.00 59.44 93 ASP A O 1
ATOM 750 N N . THR A 1 94 ? -55.095 -12.431 23.013 1.00 56.22 94 THR A N 1
ATOM 751 C CA . THR A 1 94 ? -55.751 -13.465 23.841 1.00 56.22 94 THR A CA 1
ATOM 752 C C . THR A 1 94 ? -57.063 -14.001 23.243 1.00 56.22 94 THR A C 1
ATOM 754 O O . THR A 1 94 ? -57.895 -14.546 23.963 1.00 56.22 94 THR A O 1
ATOM 757 N N . SER A 1 95 ? -57.274 -13.869 21.930 1.00 49.25 95 SER A N 1
ATOM 758 C CA . SER A 1 95 ? -58.449 -14.401 21.217 1.00 49.25 95 SER A CA 1
ATOM 759 C C . SER A 1 95 ? -58.163 -15.655 20.377 1.00 49.25 95 SER A C 1
ATOM 761 O O . SER A 1 95 ? -59.078 -16.191 19.755 1.00 49.25 95 SER A O 1
ATOM 763 N N . GLY A 1 96 ? -56.920 -16.150 20.352 1.00 51.94 96 GLY A N 1
ATOM 764 C CA . GLY A 1 96 ? -56.565 -17.412 19.695 1.00 51.94 96 GLY A CA 1
ATOM 765 C C . GLY A 1 96 ? -56.622 -18.596 20.673 1.00 51.94 96 GLY A C 1
ATOM 766 O O . GLY A 1 96 ? -55.946 -18.538 21.701 1.00 51.94 96 GLY A O 1
ATOM 767 N N . PRO A 1 97 ? -57.381 -19.672 20.390 1.00 55.56 97 PRO A N 1
ATOM 768 C CA . PRO A 1 97 ? -57.475 -20.816 21.286 1.00 55.56 97 PRO A CA 1
ATOM 769 C C . PRO A 1 97 ? -56.195 -21.651 21.180 1.00 55.56 97 PRO A C 1
ATOM 771 O O . PRO A 1 97 ? -55.854 -22.076 20.082 1.00 55.56 97 PRO A O 1
ATOM 774 N N . THR A 1 98 ? -55.488 -21.839 22.299 1.00 45.72 98 THR A N 1
ATOM 775 C CA . THR A 1 98 ? -54.982 -23.129 22.826 1.00 45.72 98 THR A CA 1
ATOM 776 C C . THR A 1 98 ? -53.887 -22.874 23.867 1.00 45.72 98 THR A C 1
ATOM 778 O O . THR A 1 98 ? -52.757 -22.531 23.520 1.00 45.72 98 THR A O 1
ATOM 781 N N . GLU A 1 99 ? -54.273 -22.997 25.135 1.00 49.56 99 GLU A N 1
ATOM 782 C CA . GLU A 1 99 ? -53.759 -23.988 26.095 1.00 49.56 99 GLU A CA 1
ATOM 783 C C . GLU A 1 99 ? -52.230 -24.250 26.093 1.00 49.56 99 GLU A C 1
ATOM 785 O O . GLU A 1 99 ? -51.644 -24.765 25.138 1.00 49.56 99 GLU A O 1
ATOM 790 N N . ASP A 1 100 ? -51.606 -23.959 27.238 1.00 48.16 100 ASP A N 1
ATOM 791 C CA . ASP A 1 100 ? -50.513 -24.746 27.826 1.00 48.16 100 ASP A CA 1
ATOM 792 C C . ASP A 1 100 ? -49.212 -24.925 27.031 1.00 48.16 100 ASP A C 1
ATOM 794 O O . ASP A 1 100 ? -48.723 -26.039 26.837 1.00 48.16 100 ASP A O 1
ATOM 798 N N . LYS A 1 101 ? -48.555 -23.825 26.640 1.00 52.03 101 LYS A N 1
ATOM 799 C CA . LYS A 1 101 ? -47.139 -23.885 26.203 1.00 52.03 101 LYS A CA 1
ATOM 800 C C . LYS A 1 101 ? -46.168 -22.968 26.936 1.00 52.03 101 LYS A C 1
ATOM 802 O O . LYS A 1 101 ? -44.961 -23.102 26.734 1.00 52.03 101 LYS A O 1
ATOM 807 N N . ASP A 1 102 ? -46.651 -22.115 27.834 1.00 54.81 102 ASP A N 1
ATOM 808 C CA . ASP A 1 102 ? -45.780 -21.216 28.600 1.00 54.81 102 ASP A CA 1
ATOM 809 C C . ASP A 1 102 ? -44.990 -21.945 29.707 1.00 54.81 102 ASP A C 1
ATOM 811 O O . ASP A 1 102 ? -43.914 -21.490 30.085 1.00 54.81 102 ASP A O 1
ATOM 815 N N . ASN A 1 103 ? -45.424 -23.139 30.130 1.00 54.03 103 ASN A N 1
ATOM 816 C CA . ASN A 1 103 ? -44.714 -23.953 31.130 1.00 54.03 103 ASN A CA 1
ATOM 817 C C . ASN A 1 103 ? -43.669 -24.922 30.537 1.00 54.03 103 ASN A C 1
ATOM 819 O O . ASN A 1 103 ? -42.932 -25.554 31.287 1.00 54.03 103 ASN A O 1
ATOM 823 N N . LEU A 1 104 ? -43.566 -25.056 29.208 1.00 54.53 104 LEU A N 1
ATOM 824 C CA . LEU A 1 104 ? -42.641 -26.023 28.590 1.00 54.53 104 LEU A CA 1
ATOM 825 C C . LEU A 1 104 ? -41.213 -25.474 28.402 1.00 54.53 104 LEU A C 1
ATOM 827 O O . LEU A 1 104 ? -40.277 -26.247 28.220 1.00 54.53 104 LEU A O 1
ATOM 831 N N . PHE A 1 105 ? -41.025 -24.151 28.460 1.00 53.69 105 PHE A N 1
ATOM 832 C CA . PHE A 1 105 ? -39.715 -23.518 28.244 1.00 53.69 105 PHE A CA 1
ATOM 833 C C . PHE A 1 105 ? -39.068 -22.917 29.498 1.00 53.69 105 PHE A C 1
ATOM 835 O O . PHE A 1 105 ? -37.862 -22.683 29.467 1.00 53.69 105 PHE A O 1
ATOM 842 N N . ASP A 1 106 ? -39.817 -22.702 30.584 1.00 56.47 106 ASP A N 1
ATOM 843 C CA . ASP A 1 106 ? -39.266 -22.140 31.831 1.00 56.47 106 ASP A CA 1
ATOM 844 C C . ASP A 1 106 ? -38.771 -23.230 32.804 1.00 56.47 106 ASP A C 1
ATOM 846 O O . ASP A 1 106 ? -37.805 -23.038 33.534 1.00 56.47 106 ASP A O 1
ATOM 850 N N . VAL A 1 107 ? -39.342 -24.439 32.742 1.00 52.38 107 VAL A N 1
ATOM 851 C CA . VAL A 1 107 ? -39.026 -25.533 33.684 1.00 52.38 107 VAL A CA 1
ATOM 852 C C . VAL A 1 107 ? -37.701 -26.249 33.359 1.00 52.38 107 VAL A C 1
ATOM 854 O O . VAL A 1 107 ? -37.068 -26.826 34.237 1.00 52.38 107 VAL A O 1
ATOM 857 N N . ALA A 1 108 ? -37.204 -26.170 32.120 1.00 54.28 108 ALA A N 1
ATOM 858 C CA . ALA A 1 108 ? -35.979 -26.873 31.711 1.00 54.28 108 ALA A CA 1
ATOM 859 C C . ALA A 1 108 ? -34.663 -26.135 32.045 1.00 54.28 108 ALA A C 1
ATOM 861 O O . ALA A 1 108 ? -33.587 -26.723 31.922 1.00 54.28 108 ALA A O 1
ATOM 862 N N . ILE A 1 109 ? -34.712 -24.857 32.442 1.00 54.62 109 ILE A N 1
ATOM 863 C CA . ILE A 1 109 ? -33.505 -24.067 32.759 1.00 54.62 109 ILE A CA 1
ATOM 864 C C . ILE A 1 109 ? -33.188 -24.116 34.259 1.00 54.62 109 ILE A C 1
ATOM 866 O O . ILE A 1 109 ? -32.015 -24.184 34.628 1.00 54.62 109 ILE A O 1
ATOM 870 N N . GLU A 1 110 ? -34.206 -24.144 35.121 1.00 51.91 110 GLU A N 1
ATOM 871 C CA . GLU A 1 110 ? -34.018 -24.259 36.573 1.00 51.91 110 GLU A CA 1
ATOM 872 C C . GLU A 1 110 ? -33.568 -25.668 36.997 1.00 51.91 110 GLU A C 1
ATOM 874 O O . GLU A 1 110 ? -32.661 -25.805 37.821 1.00 51.91 110 GLU A O 1
ATOM 879 N N . ASP A 1 111 ? -34.089 -26.720 36.358 1.00 51.84 111 ASP A N 1
ATOM 880 C CA . ASP A 1 111 ? -33.785 -28.111 36.729 1.00 51.84 111 ASP A CA 1
ATOM 881 C C . ASP A 1 111 ? -32.360 -28.558 36.312 1.00 51.84 111 ASP A C 1
ATOM 883 O O . ASP A 1 111 ? -31.742 -29.436 36.918 1.00 51.84 111 ASP A O 1
ATOM 887 N N . ALA A 1 112 ? -31.760 -27.879 35.324 1.00 53.25 112 ALA A N 1
ATOM 888 C CA . ALA A 1 112 ? -30.356 -28.071 34.942 1.00 53.25 112 ALA A CA 1
ATOM 889 C C . ALA A 1 112 ? -29.361 -27.347 35.875 1.00 53.25 112 ALA A C 1
ATOM 891 O O . ALA A 1 112 ? -28.179 -27.698 35.907 1.00 53.25 112 ALA A O 1
ATOM 892 N N . ALA A 1 113 ? -29.818 -26.350 36.642 1.00 55.94 113 ALA A N 1
ATOM 893 C CA . ALA A 1 113 ? -29.008 -25.627 37.625 1.00 55.94 113 ALA A CA 1
ATOM 894 C C . ALA A 1 113 ? -29.041 -26.273 39.026 1.00 55.94 113 ALA A C 1
ATOM 896 O O . ALA A 1 113 ? -28.173 -25.987 39.851 1.00 55.94 113 ALA A O 1
ATOM 897 N N . ALA A 1 114 ? -30.003 -27.166 39.284 1.00 51.94 114 ALA A N 1
ATOM 898 C CA . ALA A 1 114 ? -30.250 -27.778 40.590 1.00 51.94 114 ALA A CA 1
ATOM 899 C C . ALA A 1 114 ? -29.553 -29.137 40.819 1.00 51.94 114 ALA A C 1
ATOM 901 O O . ALA A 1 114 ? -29.743 -29.755 41.864 1.00 51.94 114 ALA A O 1
ATOM 902 N N . GLN A 1 115 ? -28.721 -29.619 39.888 1.00 47.28 115 GLN A N 1
ATOM 903 C CA . GLN A 1 115 ? -27.972 -30.869 40.071 1.00 47.28 115 GLN A CA 1
ATOM 904 C C . GLN A 1 115 ? -26.699 -30.638 40.912 1.00 47.28 115 GLN A C 1
ATOM 906 O O . GLN A 1 115 ? -25.760 -29.990 40.436 1.00 47.28 115 GLN A O 1
ATOM 911 N N . PRO A 1 116 ? -26.579 -31.196 42.136 1.00 46.06 116 PRO A N 1
ATOM 912 C CA . PRO A 1 116 ? -25.345 -31.112 42.902 1.00 46.06 116 PRO A CA 1
ATOM 913 C C . PRO A 1 116 ? -24.302 -32.042 42.274 1.00 46.06 116 PRO A C 1
ATOM 915 O O . PRO A 1 116 ? -24.300 -33.258 42.483 1.00 46.06 116 PRO A O 1
ATOM 918 N N . SER A 1 117 ? -23.380 -31.468 41.498 1.00 46.38 117 SER A N 1
ATOM 919 C CA . SER A 1 117 ? -22.229 -32.204 40.980 1.00 46.38 117 SER A CA 1
ATOM 920 C C . SER A 1 117 ? -21.440 -32.787 42.153 1.00 46.38 117 SER A C 1
ATOM 922 O O . SER A 1 117 ? -20.853 -32.064 42.964 1.00 46.38 117 SER A O 1
ATOM 924 N N . ARG A 1 118 ? -21.448 -34.115 42.250 1.00 46.25 118 ARG A N 1
ATOM 925 C CA . ARG A 1 118 ? -20.723 -34.899 43.246 1.00 46.25 118 ARG A CA 1
ATOM 926 C C . ARG A 1 118 ? -19.241 -34.517 43.245 1.00 46.25 118 ARG A C 1
ATOM 928 O O . ARG A 1 118 ? -18.491 -34.865 42.339 1.00 46.25 118 ARG A O 1
ATOM 935 N N . LYS A 1 119 ? -18.845 -33.796 44.293 1.00 46.94 119 LYS A N 1
ATOM 936 C CA . LYS A 1 119 ? -17.605 -33.949 45.067 1.00 46.94 119 LYS A CA 1
ATOM 937 C C . LYS A 1 119 ? -16.492 -34.731 44.337 1.00 46.94 119 LYS A C 1
ATOM 939 O O . LYS A 1 119 ? -16.317 -35.927 44.546 1.00 46.94 119 LYS A O 1
ATOM 944 N N . ARG A 1 120 ? -15.664 -34.026 43.560 1.00 43.06 120 ARG A N 1
ATOM 945 C CA . ARG A 1 120 ? -14.229 -34.339 43.469 1.00 43.06 120 ARG A CA 1
ATOM 946 C C . ARG A 1 120 ? -13.506 -33.348 44.360 1.00 43.06 120 ARG A C 1
ATOM 948 O O . ARG A 1 120 ? -13.248 -32.213 43.975 1.00 43.06 120 ARG A O 1
ATOM 955 N N . GLY A 1 121 ? -13.263 -33.781 45.591 1.00 46.12 121 GLY A N 1
ATOM 956 C CA . GLY A 1 121 ? -12.435 -33.051 46.531 1.00 46.12 121 GLY A CA 1
ATOM 957 C C . GLY A 1 121 ? -11.003 -32.968 46.018 1.00 46.12 121 GLY A C 1
ATOM 958 O O . GLY A 1 121 ? -10.388 -33.990 45.723 1.00 46.12 121 GLY A O 1
ATOM 959 N N . ARG A 1 122 ? -10.471 -31.750 45.973 1.00 42.56 122 ARG A N 1
ATOM 960 C CA . ARG A 1 122 ? -9.139 -31.481 46.500 1.00 42.56 122 ARG A CA 1
ATOM 961 C C . ARG A 1 122 ? -9.083 -30.027 46.951 1.00 42.56 122 ARG A C 1
ATOM 963 O O . ARG A 1 122 ? -9.093 -29.122 46.131 1.00 42.56 122 ARG A O 1
ATOM 970 N N . ASP A 1 123 ? -9.073 -29.894 48.268 1.00 41.94 123 ASP A N 1
ATOM 971 C CA . ASP A 1 123 ? -8.344 -28.885 49.024 1.00 41.94 123 ASP A CA 1
ATOM 972 C C . ASP A 1 123 ? -8.655 -27.405 48.768 1.00 41.94 123 ASP A C 1
ATOM 974 O O . ASP A 1 123 ? -8.173 -26.749 47.846 1.00 41.94 123 ASP A O 1
ATOM 978 N N . SER A 1 124 ? -9.425 -26.878 49.714 1.00 55.84 124 SER A N 1
ATOM 979 C CA . SER A 1 124 ? -9.190 -25.572 50.314 1.00 55.84 124 SER A CA 1
ATOM 980 C C . SER A 1 124 ? -7.704 -25.407 50.655 1.00 55.84 124 SER A C 1
ATOM 982 O O . SER A 1 124 ? -7.271 -25.965 51.652 1.00 55.84 124 SER A O 1
ATOM 984 N N . ASP A 1 125 ? -6.955 -24.650 49.859 1.00 53.31 125 ASP A N 1
ATOM 985 C CA . ASP A 1 125 ? -6.123 -23.528 50.313 1.00 53.31 125 ASP A CA 1
ATOM 986 C C . ASP A 1 125 ? -5.410 -22.927 49.094 1.00 53.31 125 ASP A C 1
ATOM 988 O O . ASP A 1 125 ? -5.133 -23.615 48.112 1.00 53.31 125 ASP A O 1
ATOM 992 N N . ASN A 1 126 ? -5.022 -21.664 49.192 1.00 55.91 126 ASN A N 1
ATOM 993 C CA . ASN A 1 126 ? -4.376 -20.837 48.179 1.00 55.91 126 ASN A CA 1
ATOM 994 C C . ASN A 1 126 ? -5.352 -20.074 47.289 1.00 55.91 126 ASN A C 1
ATOM 996 O O . ASN A 1 126 ? -5.939 -20.571 46.325 1.00 55.91 126 ASN A O 1
ATOM 1000 N N . GLY A 1 127 ? -5.394 -18.769 47.560 1.00 68.00 127 GLY A N 1
ATOM 1001 C CA . GLY A 1 127 ? -5.769 -17.764 46.582 1.00 68.00 127 GLY A CA 1
ATOM 1002 C C . GLY A 1 127 ? -5.003 -17.912 45.253 1.00 68.00 127 GLY A C 1
ATOM 1003 O O . GLY A 1 127 ? -4.225 -18.844 45.039 1.00 68.00 127 GLY A O 1
ATOM 1004 N N . PRO A 1 128 ? -5.215 -16.989 44.301 1.00 74.69 128 PRO A N 1
ATOM 1005 C CA . PRO A 1 128 ? -4.650 -17.109 42.962 1.00 74.69 128 PRO A CA 1
ATOM 1006 C C . PRO A 1 128 ? -3.153 -17.441 43.020 1.00 74.69 128 PRO A C 1
ATOM 1008 O O . PRO A 1 128 ? -2.414 -16.750 43.705 1.00 74.69 128 PRO A O 1
ATOM 1011 N N . SER A 1 129 ? -2.724 -18.486 42.297 1.00 80.56 129 SER A N 1
ATOM 1012 C CA . SER A 1 129 ? -1.322 -18.930 42.181 1.00 80.56 129 SER A CA 1
ATOM 1013 C C . SER A 1 129 ? -0.320 -17.774 42.287 1.00 80.56 129 SER A C 1
ATOM 1015 O O . SER A 1 129 ? -0.523 -16.742 41.648 1.00 80.56 129 SER A O 1
ATOM 1017 N N . MET A 1 130 ? 0.816 -17.965 42.967 1.00 79.44 130 MET A N 1
ATOM 1018 C CA . MET A 1 130 ? 1.906 -16.972 43.049 1.00 79.44 130 MET A CA 1
ATOM 1019 C C . MET A 1 130 ? 2.292 -16.360 41.686 1.00 79.44 130 MET A C 1
ATOM 1021 O O . MET A 1 130 ? 2.636 -15.183 41.584 1.00 79.44 130 MET A O 1
ATOM 1025 N N . LYS A 1 131 ? 2.180 -17.129 40.591 1.00 83.69 131 LYS A N 1
ATOM 1026 C CA . LYS A 1 131 ? 2.396 -16.622 39.221 1.00 83.69 131 LYS A CA 1
ATOM 1027 C C . LYS A 1 131 ? 1.312 -15.631 38.780 1.00 83.69 131 LYS A C 1
ATOM 1029 O O . LYS A 1 131 ? 1.595 -14.700 38.031 1.00 83.69 131 LYS A O 1
ATOM 1034 N N . ARG A 1 132 ? 0.070 -15.849 39.203 1.00 83.31 132 ARG A N 1
ATOM 1035 C CA . ARG A 1 132 ? -1.101 -15.015 38.919 1.00 83.31 132 ARG A CA 1
ATOM 1036 C C . ARG A 1 132 ? -1.150 -13.780 39.820 1.00 83.31 132 ARG A C 1
ATOM 1038 O O . ARG A 1 132 ? -1.416 -12.709 39.294 1.00 83.31 132 ARG A O 1
ATOM 1045 N N . GLN A 1 133 ? -0.788 -13.886 41.099 1.00 83.44 133 GLN A N 1
ATOM 1046 C CA . GLN A 1 133 ? -0.615 -12.726 41.990 1.00 83.44 133 GLN A CA 1
ATOM 1047 C C . GLN A 1 133 ? 0.424 -11.740 41.437 1.00 83.44 133 GLN A C 1
ATOM 1049 O O . GLN A 1 133 ? 0.086 -10.590 41.179 1.00 83.44 133 GLN A O 1
ATOM 1054 N N . LYS A 1 134 ? 1.624 -12.210 41.064 1.00 82.38 134 LYS A N 1
ATOM 1055 C CA . LYS A 1 134 ? 2.662 -11.356 40.446 1.00 82.38 134 LYS A CA 1
ATOM 1056 C C . LYS A 1 134 ? 2.233 -10.723 39.117 1.00 82.38 134 LYS A C 1
ATOM 1058 O O . LYS A 1 134 ? 2.660 -9.621 38.777 1.00 82.38 134 LYS A O 1
ATOM 1063 N N . LYS A 1 135 ? 1.396 -11.407 38.327 1.00 83.69 135 LYS A N 1
ATOM 1064 C CA . LYS A 1 135 ? 0.814 -10.833 37.100 1.00 83.69 135 LYS A CA 1
ATOM 1065 C C . LYS A 1 135 ? -0.244 -9.781 37.422 1.00 83.69 135 LYS A C 1
ATOM 1067 O O . LYS A 1 135 ? -0.278 -8.757 36.750 1.00 83.69 135 LYS A O 1
ATOM 1072 N N . ASN A 1 136 ? -1.058 -10.000 38.448 1.00 83.12 136 ASN A N 1
ATOM 1073 C CA . ASN A 1 136 ? -2.048 -9.033 38.910 1.00 83.12 136 ASN A CA 1
ATOM 1074 C C . ASN A 1 136 ? -1.384 -7.793 39.534 1.00 83.12 136 ASN A C 1
ATOM 1076 O O . ASN A 1 136 ? -1.868 -6.686 39.340 1.00 83.12 136 ASN A O 1
ATOM 1080 N N . GLU A 1 137 ? -0.238 -7.932 40.194 1.00 81.31 137 GLU A N 1
ATOM 1081 C CA . GLU A 1 137 ? 0.544 -6.791 40.692 1.00 81.31 137 GLU A CA 1
ATOM 1082 C C . GLU A 1 137 ? 1.207 -5.994 39.560 1.00 81.31 137 GLU A C 1
ATOM 1084 O O . GLU A 1 137 ? 1.259 -4.768 39.607 1.00 81.31 137 GLU A O 1
ATOM 1089 N N . ARG A 1 138 ? 1.694 -6.669 38.510 1.00 75.62 138 ARG A N 1
ATOM 1090 C CA . ARG A 1 138 ? 2.339 -6.003 37.362 1.00 75.62 138 ARG A CA 1
ATOM 1091 C C . ARG A 1 138 ? 1.351 -5.404 36.361 1.00 75.62 138 ARG A C 1
ATOM 1093 O O . ARG A 1 138 ? 1.646 -4.375 35.761 1.00 75.62 138 ARG A O 1
ATOM 1100 N N . PHE A 1 139 ? 0.215 -6.064 36.139 1.00 77.62 139 PHE A N 1
ATOM 1101 C CA . PHE A 1 139 ? -0.717 -5.759 35.045 1.00 77.62 139 PHE A CA 1
ATOM 1102 C C . PHE A 1 139 ? -2.181 -5.601 35.491 1.00 77.62 139 PHE A C 1
ATOM 1104 O O . PHE A 1 139 ? -3.027 -5.236 34.676 1.00 77.62 139 PHE A O 1
ATOM 1111 N N . GLY A 1 140 ? -2.507 -5.884 36.754 1.00 81.12 140 GLY A N 1
ATOM 1112 C CA . GLY A 1 140 ? -3.864 -5.790 37.292 1.00 81.12 140 GLY A CA 1
ATOM 1113 C C . GLY A 1 140 ? -4.272 -4.369 37.678 1.00 81.12 140 GLY A C 1
ATOM 1114 O O . GLY A 1 140 ? -3.539 -3.396 37.497 1.00 81.12 140 GLY A O 1
ATOM 1115 N N . PHE A 1 141 ? -5.500 -4.229 38.176 1.00 69.81 141 PHE A N 1
ATOM 1116 C CA . PHE A 1 141 ? -6.154 -2.927 38.324 1.00 69.81 141 PHE A CA 1
ATOM 1117 C C . PHE A 1 141 ? -5.724 -2.123 39.568 1.00 69.81 141 PHE A C 1
ATOM 1119 O O . PHE A 1 141 ? -5.997 -0.929 39.605 1.00 69.81 141 PHE A O 1
ATOM 1126 N N . GLY A 1 142 ? -4.991 -2.736 40.509 1.00 69.50 142 GLY A N 1
ATOM 1127 C CA . GLY A 1 142 ? -4.536 -2.114 41.766 1.00 69.50 142 GLY A CA 1
ATOM 1128 C C . GLY A 1 142 ? -3.020 -2.131 42.020 1.00 69.50 142 GLY A C 1
ATOM 1129 O O . GLY A 1 142 ? -2.586 -1.733 43.093 1.00 69.50 142 GLY A O 1
ATOM 1130 N N . GLY A 1 143 ? -2.201 -2.593 41.067 1.00 69.62 143 GLY A N 1
ATOM 1131 C CA . GLY A 1 143 ? -0.734 -2.531 41.165 1.00 69.62 143 GLY A CA 1
ATOM 1132 C C . GLY A 1 143 ? -0.151 -1.204 40.657 1.00 69.62 143 GLY A C 1
ATOM 1133 O O . GLY A 1 143 ? -0.840 -0.454 39.964 1.00 69.62 143 GLY A O 1
ATOM 1134 N N . LYS A 1 144 ? 1.123 -0.901 40.965 1.00 65.50 144 LYS A N 1
ATOM 1135 C CA . LYS A 1 144 ? 1.823 0.334 40.535 1.00 65.50 144 LYS A CA 1
ATOM 1136 C C . LYS A 1 144 ? 1.866 0.451 38.997 1.00 65.50 144 LYS A C 1
ATOM 1138 O O . LYS A 1 144 ? 2.793 -0.021 38.345 1.00 65.50 144 LYS A O 1
ATOM 1143 N N . LYS A 1 145 ? 0.855 1.096 38.399 1.00 67.38 145 LYS A N 1
ATOM 1144 C CA . LYS A 1 145 ? 0.745 1.319 36.939 1.00 67.38 145 LYS A CA 1
ATOM 1145 C C . LYS A 1 145 ? 1.622 2.458 36.419 1.00 67.38 145 LYS A C 1
ATOM 1147 O O . LYS A 1 145 ? 1.861 2.552 35.219 1.00 67.38 145 LYS A O 1
ATOM 1152 N N . ARG A 1 146 ? 2.080 3.334 37.310 1.00 64.19 146 ARG A N 1
ATOM 1153 C CA . ARG A 1 146 ? 2.977 4.452 37.008 1.00 64.19 146 ARG A CA 1
ATOM 1154 C C . ARG A 1 146 ? 4.303 4.146 37.702 1.00 64.19 146 ARG A C 1
ATOM 1156 O O . ARG A 1 146 ? 4.269 3.716 38.850 1.00 64.19 146 ARG A O 1
ATOM 1163 N N . PHE A 1 147 ? 5.424 4.306 36.996 1.00 60.31 147 PHE A N 1
ATOM 1164 C CA . PHE A 1 147 ? 6.799 4.119 37.505 1.00 60.31 147 PHE A CA 1
ATOM 1165 C C . PHE A 1 147 ? 7.359 2.685 37.592 1.00 60.31 147 PHE A C 1
ATOM 1167 O O . PHE A 1 147 ? 8.491 2.503 38.014 1.00 60.31 147 PHE A O 1
ATOM 1174 N N . SER A 1 148 ? 6.679 1.650 37.079 1.00 65.38 148 SER A N 1
ATOM 1175 C CA . SER A 1 148 ? 7.278 0.294 36.994 1.00 65.38 148 SER A CA 1
ATOM 1176 C C . SER A 1 148 ? 8.473 0.181 36.028 1.00 65.38 148 SER A C 1
ATOM 1178 O O . SER A 1 148 ? 9.128 -0.858 35.971 1.00 65.38 148 SER A O 1
ATOM 1180 N N . LYS A 1 149 ? 8.732 1.240 35.253 1.00 65.69 149 LYS A N 1
ATOM 1181 C CA . LYS A 1 149 ? 9.841 1.372 34.299 1.00 65.69 149 LYS A CA 1
ATOM 1182 C C . LYS A 1 149 ? 10.659 2.657 34.490 1.00 65.69 149 LYS A C 1
ATOM 1184 O O . LYS A 1 149 ? 11.466 2.969 33.621 1.00 65.69 149 LYS A O 1
ATOM 1189 N N . SER A 1 150 ? 10.436 3.430 35.554 1.00 68.62 150 SER A N 1
ATOM 1190 C CA . SER A 1 150 ? 11.338 4.546 35.862 1.00 68.62 150 SER A CA 1
ATOM 1191 C C . SER A 1 150 ? 12.522 3.996 36.640 1.00 68.62 150 SER A C 1
ATOM 1193 O O . SER A 1 150 ? 12.333 3.376 37.683 1.00 68.62 150 SER A O 1
ATOM 1195 N N . GLY A 1 151 ? 13.724 4.184 36.106 1.00 69.50 151 GLY A N 1
ATOM 1196 C CA . GLY A 1 151 ? 14.940 3.961 36.870 1.00 69.50 151 GLY A CA 1
ATOM 1197 C C . GLY A 1 151 ? 15.164 5.139 37.811 1.00 69.50 151 GLY A C 1
ATOM 1198 O O . GLY A 1 151 ? 15.199 6.282 37.358 1.00 69.50 151 GLY A O 1
ATOM 1199 N N . ASP A 1 152 ? 15.304 4.865 39.103 1.00 71.44 152 ASP A N 1
ATOM 1200 C CA . ASP A 1 152 ? 15.805 5.836 40.075 1.00 71.44 152 ASP A CA 1
ATOM 1201 C C . ASP A 1 152 ? 17.329 5.964 39.923 1.00 71.44 152 ASP A C 1
ATOM 1203 O O . ASP A 1 152 ? 17.982 5.031 39.445 1.00 71.44 152 ASP A O 1
ATOM 1207 N N . ALA A 1 153 ? 17.925 7.083 40.351 1.00 71.56 153 ALA A N 1
ATOM 1208 C CA . ALA A 1 153 ? 19.373 7.319 40.239 1.00 71.56 153 ALA A CA 1
ATOM 1209 C C . ALA A 1 153 ? 20.221 6.176 40.838 1.00 71.56 153 ALA A C 1
ATOM 1211 O O . ALA A 1 153 ? 21.275 5.839 40.304 1.00 71.56 153 ALA A O 1
ATOM 1212 N N . ALA A 1 154 ? 19.714 5.512 41.883 1.00 71.06 154 ALA A N 1
ATOM 1213 C CA . ALA A 1 154 ? 20.327 4.322 42.470 1.00 71.06 154 ALA A CA 1
ATOM 1214 C C . ALA A 1 154 ? 20.320 3.099 41.526 1.00 71.06 154 ALA A C 1
ATOM 1216 O O . ALA A 1 154 ? 21.280 2.337 41.505 1.00 71.06 154 ALA A O 1
ATOM 1217 N N . SER A 1 155 ? 19.274 2.923 40.713 1.00 67.62 155 SER A N 1
ATOM 1218 C CA . SER A 1 155 ? 19.141 1.794 39.774 1.00 67.62 155 SER A CA 1
ATOM 1219 C C . SER A 1 155 ? 19.961 1.959 38.491 1.00 67.62 155 SER A C 1
ATOM 1221 O O . SER A 1 155 ? 20.352 0.966 37.885 1.00 67.62 155 SER A O 1
ATOM 1223 N N . SER A 1 156 ? 20.263 3.199 38.093 1.00 69.69 156 SER A N 1
ATOM 1224 C CA . SER A 1 156 ? 21.138 3.491 36.948 1.00 69.69 156 SER A CA 1
ATOM 1225 C C . SER A 1 156 ? 22.629 3.356 37.285 1.00 69.69 156 SER A C 1
ATOM 1227 O O . SER A 1 156 ? 23.446 3.256 36.373 1.00 69.69 156 SER A O 1
ATOM 1229 N N . GLY A 1 157 ? 22.989 3.372 38.575 1.00 74.44 157 GLY A N 1
ATOM 1230 C CA . GLY A 1 157 ? 24.370 3.257 39.055 1.00 74.44 157 GLY A CA 1
ATOM 1231 C C . GLY A 1 157 ? 24.759 1.877 39.600 1.00 74.44 157 GLY A C 1
ATOM 1232 O O . GLY A 1 157 ? 25.941 1.647 39.859 1.00 74.44 157 GLY A O 1
ATOM 1233 N N . ASP A 1 158 ? 23.808 0.954 39.786 1.00 78.88 158 ASP A N 1
ATOM 1234 C CA . ASP A 1 158 ? 24.099 -0.373 40.339 1.00 78.88 158 ASP A CA 1
ATOM 1235 C C . ASP A 1 158 ? 24.642 -1.330 39.266 1.00 78.88 158 ASP A C 1
ATOM 1237 O O . ASP A 1 158 ? 23.909 -1.992 38.533 1.00 78.88 158 ASP A O 1
ATOM 1241 N N . MET A 1 159 ? 25.970 -1.395 39.177 1.00 76.56 159 MET A N 1
ATOM 1242 C CA . MET A 1 159 ? 26.704 -2.282 38.270 1.00 76.56 159 MET A CA 1
ATOM 1243 C C . MET A 1 159 ? 27.107 -3.610 38.934 1.00 76.56 159 MET A C 1
ATOM 1245 O O . MET A 1 159 ? 27.881 -4.367 38.349 1.00 76.56 159 MET A O 1
ATOM 1249 N N . ARG A 1 160 ? 26.617 -3.934 40.143 1.00 78.25 160 ARG A N 1
ATOM 1250 C CA . ARG A 1 160 ? 27.016 -5.164 40.865 1.00 78.25 160 ARG A CA 1
ATOM 1251 C C . ARG A 1 160 ? 26.590 -6.441 40.139 1.00 78.25 160 ARG A C 1
ATOM 1253 O O . ARG A 1 160 ? 27.313 -7.435 40.170 1.00 78.25 160 ARG A O 1
ATOM 1260 N N . ASP A 1 161 ? 25.468 -6.389 39.423 1.00 72.88 161 ASP A N 1
ATOM 1261 C CA . ASP A 1 161 ? 24.983 -7.48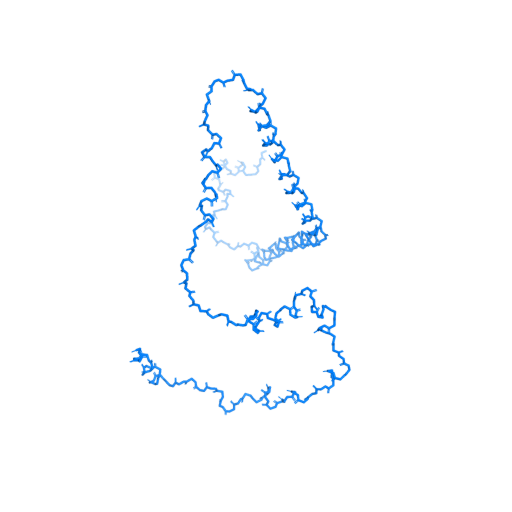6 38.576 1.00 72.88 161 ASP A CA 1
ATOM 1262 C C . ASP A 1 161 ? 25.691 -7.554 37.208 1.00 72.88 161 ASP A C 1
ATOM 1264 O O . ASP A 1 161 ? 25.625 -8.573 36.505 1.00 72.88 161 ASP A O 1
ATOM 1268 N N . PHE A 1 162 ? 26.410 -6.496 36.817 1.00 76.19 162 PHE A N 1
ATOM 1269 C CA . PHE A 1 162 ? 27.154 -6.438 35.564 1.00 76.19 162 PHE A CA 1
ATOM 1270 C C . PHE A 1 162 ? 28.515 -7.129 35.716 1.00 76.19 162 PHE A C 1
ATOM 1272 O O . PHE A 1 162 ? 29.524 -6.539 36.093 1.00 76.19 162 PHE A O 1
ATOM 1279 N N . SER A 1 163 ? 28.562 -8.420 35.383 1.00 77.31 163 SER A N 1
ATOM 1280 C CA . SER A 1 163 ? 29.808 -9.188 35.354 1.00 77.31 163 SER A CA 1
ATOM 1281 C C . SER A 1 163 ? 30.275 -9.450 33.923 1.00 77.31 163 SER A C 1
ATOM 1283 O O . SER A 1 163 ? 29.707 -10.272 33.197 1.00 7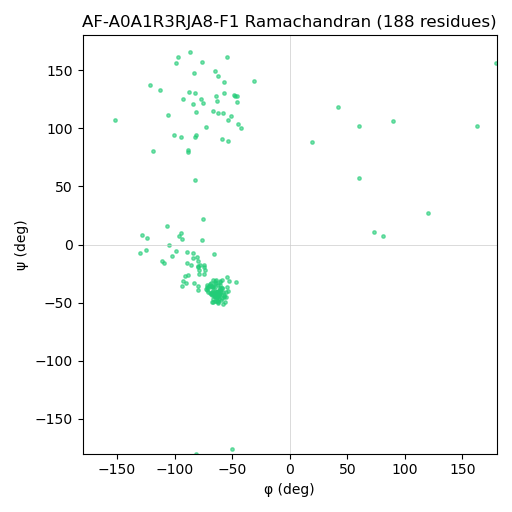7.31 163 SER A O 1
ATOM 1285 N N . VAL A 1 164 ? 31.393 -8.828 33.537 1.00 70.88 164 VAL A N 1
ATOM 1286 C CA . VAL A 1 164 ? 32.076 -9.079 32.251 1.00 70.88 164 VAL A CA 1
ATOM 1287 C C . VAL A 1 164 ? 32.490 -10.551 32.117 1.00 70.88 164 VAL A C 1
ATOM 1289 O O . VAL A 1 164 ? 32.448 -11.112 31.025 1.00 70.88 164 VAL A O 1
ATOM 1292 N N . LYS A 1 165 ? 32.799 -11.228 33.231 1.00 68.38 165 LYS A N 1
ATOM 1293 C CA . LYS A 1 165 ? 33.121 -12.665 33.257 1.00 68.38 165 LYS A CA 1
ATOM 1294 C C . LYS A 1 165 ? 31.920 -13.545 32.894 1.00 68.38 165 LYS A C 1
ATOM 1296 O O . LYS A 1 165 ? 32.114 -14.602 32.310 1.00 68.38 165 LYS A O 1
ATOM 1301 N N . LYS A 1 166 ? 30.694 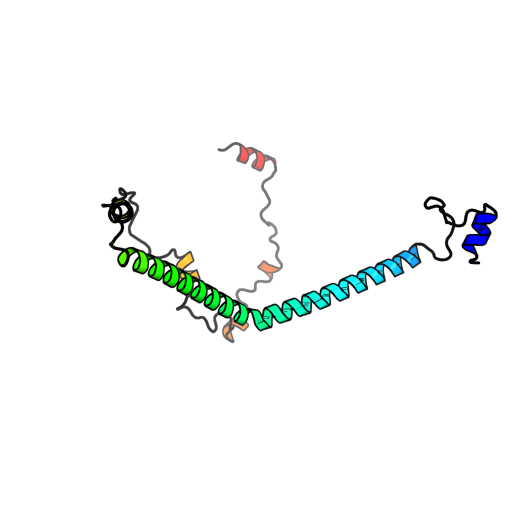-13.106 33.192 1.00 69.06 166 LYS A N 1
ATOM 1302 C CA . LYS A 1 166 ? 29.445 -13.810 32.846 1.00 69.06 166 LYS A CA 1
ATOM 1303 C C . LYS A 1 166 ? 28.988 -13.513 31.412 1.00 69.06 166 LYS A C 1
ATOM 1305 O O . LYS A 1 166 ? 28.431 -14.386 30.761 1.00 69.06 166 LYS A O 1
ATOM 1310 N N . MET A 1 167 ? 29.245 -12.294 30.928 1.00 67.94 167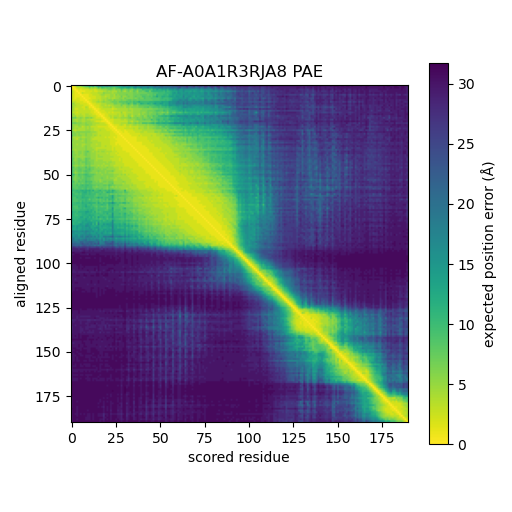 MET A N 1
ATOM 1311 C CA . MET A 1 167 ? 28.796 -11.812 29.611 1.00 67.94 167 MET A CA 1
ATOM 1312 C C . MET A 1 167 ? 29.793 -12.086 28.474 1.00 67.94 167 MET A C 1
ATOM 1314 O O . MET A 1 167 ? 29.382 -12.326 27.344 1.00 67.94 167 MET A O 1
ATOM 1318 N N . LYS A 1 168 ? 31.101 -12.064 28.757 1.00 62.78 168 LYS A N 1
ATOM 1319 C CA . LYS A 1 168 ? 32.182 -12.321 27.786 1.00 62.78 168 LYS A CA 1
ATOM 1320 C C . LYS A 1 168 ? 32.913 -13.642 28.047 1.00 62.78 168 LYS A C 1
ATOM 1322 O O . LYS A 1 168 ? 33.612 -14.149 27.175 1.00 62.78 168 LYS A O 1
ATOM 1327 N N . GLY A 1 169 ? 32.719 -14.237 29.223 1.00 53.38 169 GLY A N 1
ATOM 1328 C CA . GLY A 1 169 ? 33.105 -15.613 29.500 1.00 53.38 169 GLY A CA 1
ATOM 1329 C C . GLY A 1 169 ? 31.969 -16.549 29.127 1.00 53.38 169 GLY A C 1
ATOM 1330 O O . GLY A 1 169 ? 31.231 -17.014 29.992 1.00 53.38 169 GLY A O 1
ATOM 1331 N N . GLY A 1 170 ? 31.860 -16.878 27.837 1.00 51.03 170 GLY A N 1
ATOM 1332 C CA . GLY A 1 170 ? 31.324 -18.184 27.480 1.00 51.03 170 GLY A CA 1
ATOM 1333 C C . GLY A 1 170 ? 32.113 -19.195 28.301 1.00 51.03 170 GLY A C 1
ATOM 1334 O O . GLY A 1 170 ? 33.329 -19.304 28.139 1.00 51.03 170 GLY A O 1
ATOM 1335 N N . ALA A 1 171 ? 31.452 -19.819 29.277 1.00 52.28 171 ALA A N 1
ATOM 1336 C CA . ALA A 1 171 ? 32.077 -20.791 30.147 1.00 52.28 171 ALA A CA 1
ATOM 1337 C C . ALA A 1 171 ? 32.905 -21.742 29.276 1.00 52.28 171 ALA A C 1
ATOM 1339 O O . ALA A 1 171 ? 32.371 -22.371 28.356 1.00 52.28 171 ALA A O 1
ATOM 1340 N N . LYS A 1 172 ? 34.209 -21.852 29.555 1.00 51.38 172 LYS A N 1
ATOM 1341 C CA . LYS A 1 172 ? 34.964 -23.066 29.238 1.00 51.38 172 LYS A CA 1
ATOM 1342 C C . LYS A 1 172 ? 34.184 -24.215 29.890 1.00 51.38 172 LYS A C 1
ATOM 1344 O O . LYS A 1 172 ? 34.366 -24.480 31.070 1.00 51.38 172 LYS A O 1
ATOM 1349 N N . GLY A 1 173 ? 33.230 -24.800 29.164 1.00 57.19 173 GLY A N 1
ATOM 1350 C CA . GLY A 1 173 ? 32.233 -25.715 29.725 1.00 57.19 173 GLY A CA 1
ATOM 1351 C C . GLY A 1 173 ? 30.764 -25.308 29.572 1.00 57.19 173 GLY A C 1
ATOM 1352 O O . GLY A 1 173 ? 29.951 -25.742 30.383 1.00 57.19 173 GLY A O 1
ATOM 1353 N N . GLY A 1 174 ? 30.379 -24.530 28.550 1.00 52.78 174 GLY A N 1
ATOM 1354 C CA . GLY A 1 174 ? 28.983 -24.525 28.090 1.00 52.78 174 GLY A CA 1
ATOM 1355 C C . GLY A 1 174 ? 28.486 -25.970 27.975 1.00 52.78 174 GLY A C 1
ATOM 1356 O O . GLY A 1 174 ? 29.202 -26.803 27.416 1.00 52.78 174 GLY A O 1
ATOM 1357 N N . ALA A 1 175 ? 27.339 -26.273 28.596 1.00 62.78 175 ALA A N 1
ATOM 1358 C CA . ALA A 1 175 ? 26.849 -27.629 28.845 1.00 62.78 175 ALA A CA 1
ATOM 1359 C C . ALA A 1 175 ? 27.063 -28.540 27.626 1.00 62.78 175 ALA A C 1
ATOM 1361 O O . ALA A 1 175 ? 26.328 -28.473 26.636 1.00 62.78 175 ALA A O 1
ATOM 1362 N N . LYS A 1 176 ? 28.117 -29.368 27.678 1.00 65.12 176 LYS A N 1
ATOM 1363 C CA . LYS A 1 176 ? 28.444 -30.298 26.600 1.00 65.12 176 LYS A CA 1
ATOM 1364 C C . LYS A 1 176 ? 27.269 -31.251 26.482 1.00 65.12 176 LYS A C 1
ATOM 1366 O O . LYS A 1 176 ? 27.001 -32.034 27.392 1.00 65.12 176 LYS A O 1
ATOM 1371 N N . ARG A 1 177 ? 26.558 -31.161 25.357 1.00 69.31 177 ARG A N 1
ATOM 1372 C CA . ARG A 1 177 ? 25.499 -32.105 25.000 1.00 69.31 177 ARG A CA 1
ATOM 1373 C C . ARG A 1 177 ? 26.053 -33.521 25.208 1.00 69.31 177 ARG A C 1
ATOM 1375 O O . ARG A 1 177 ? 27.140 -33.804 24.696 1.00 69.31 177 ARG A O 1
ATOM 1382 N N . PRO A 1 178 ? 25.361 -34.399 25.949 1.00 75.06 178 PRO A N 1
ATOM 1383 C CA . PRO A 1 178 ? 25.848 -35.750 26.175 1.00 75.06 178 PRO A CA 1
ATOM 1384 C C . PRO A 1 178 ? 26.081 -36.455 24.830 1.00 75.06 178 PRO A C 1
ATOM 1386 O O . PRO A 1 178 ? 25.318 -36.279 23.873 1.00 75.06 178 PRO A O 1
ATOM 1389 N N . GLY A 1 179 ? 27.172 -37.222 24.745 1.00 80.00 179 GLY A N 1
ATOM 1390 C CA . GLY A 1 179 ? 27.577 -37.936 23.533 1.00 80.00 179 GLY A CA 1
ATOM 1391 C C . GLY A 1 179 ? 26.471 -38.838 22.970 1.00 80.00 179 GLY A C 1
ATOM 1392 O O . GLY A 1 179 ? 25.502 -39.174 23.651 1.00 80.00 179 GLY A O 1
ATOM 1393 N N . LYS A 1 180 ? 26.590 -39.218 21.691 1.00 76.88 180 LYS A N 1
ATOM 1394 C CA . LYS A 1 180 ? 25.572 -40.007 20.965 1.00 76.88 180 LYS A CA 1
ATOM 1395 C C . LYS A 1 180 ? 25.207 -41.316 21.693 1.00 76.88 180 LYS A C 1
ATOM 1397 O O . LYS A 1 180 ? 24.030 -41.647 21.753 1.00 76.88 180 LYS A O 1
ATOM 1402 N N . SER A 1 181 ? 26.180 -41.971 22.332 1.00 75.25 181 SER A N 1
ATOM 1403 C CA . SER A 1 181 ? 25.978 -43.180 23.147 1.00 75.25 181 SER A CA 1
ATOM 1404 C C . SER A 1 181 ? 25.078 -42.940 24.365 1.00 75.25 181 SER A C 1
ATOM 1406 O O . SER A 1 181 ? 24.089 -43.643 24.551 1.00 75.25 181 SER A O 1
ATOM 1408 N N . ARG A 1 182 ? 25.347 -41.890 25.154 1.00 78.50 182 ARG A N 1
ATOM 1409 C CA . ARG A 1 182 ? 24.518 -41.524 26.320 1.00 78.50 182 ARG A CA 1
ATOM 1410 C C . ARG A 1 182 ? 23.099 -41.108 25.930 1.00 78.50 182 ARG A C 1
ATOM 1412 O O . ARG A 1 182 ? 22.168 -41.341 26.691 1.00 78.50 182 ARG A O 1
ATOM 1419 N N . ARG A 1 183 ? 22.923 -40.520 24.744 1.00 79.81 183 ARG A N 1
ATOM 1420 C CA . ARG A 1 183 ? 21.597 -40.162 24.215 1.00 79.81 183 ARG A CA 1
ATOM 1421 C C . ARG A 1 183 ? 20.786 -41.377 23.773 1.00 79.81 183 ARG A C 1
ATOM 1423 O O . ARG A 1 183 ? 19.582 -41.385 23.982 1.00 79.81 183 ARG A O 1
ATOM 1430 N N . ALA A 1 184 ? 21.431 -42.388 23.194 1.00 77.88 184 ALA A N 1
ATOM 1431 C CA . ALA A 1 184 ? 20.763 -43.638 22.839 1.00 77.88 184 ALA A CA 1
ATOM 1432 C C . ALA A 1 184 ? 20.329 -44.419 24.091 1.00 77.88 184 ALA A C 1
ATOM 1434 O O . ALA A 1 184 ? 19.197 -44.881 24.155 1.00 77.88 184 ALA A O 1
ATOM 1435 N N . ALA A 1 185 ? 21.181 -44.469 25.121 1.00 75.38 185 ALA A N 1
ATOM 1436 C CA . ALA A 1 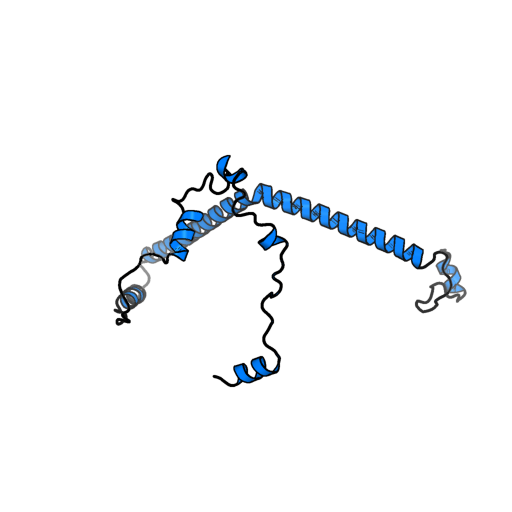185 ? 20.872 -45.151 26.381 1.00 75.38 185 ALA A CA 1
ATOM 1437 C C . ALA A 1 185 ? 19.708 -44.510 27.162 1.00 75.38 185 ALA A C 1
ATOM 1439 O O . ALA A 1 185 ? 18.947 -45.210 27.820 1.00 75.38 185 ALA A O 1
ATOM 1440 N N . ALA A 1 186 ? 19.544 -43.186 27.079 1.00 72.81 186 ALA A N 1
ATOM 1441 C CA . ALA A 1 186 ? 18.434 -42.481 27.723 1.00 72.81 186 ALA A CA 1
ATOM 1442 C C . ALA A 1 186 ? 17.083 -42.686 27.012 1.00 72.81 186 ALA A C 1
ATOM 1444 O O . ALA A 1 186 ? 16.049 -42.443 27.615 1.00 72.81 186 ALA A O 1
ATOM 1445 N N . LYS A 1 187 ? 17.085 -43.132 25.748 1.00 71.38 187 LYS A N 1
ATOM 1446 C CA . LYS A 1 187 ? 15.865 -43.381 24.961 1.00 71.38 187 LYS A CA 1
ATOM 1447 C C . LYS A 1 187 ? 15.246 -44.764 25.227 1.00 71.38 187 LYS A C 1
ATOM 1449 O O . LYS A 1 187 ? 14.185 -45.054 24.700 1.00 71.38 187 LYS A O 1
ATOM 1454 N N . GLY A 1 188 ? 15.928 -45.619 25.992 1.00 63.19 188 GLY A N 1
ATOM 1455 C CA . GLY A 1 188 ? 15.460 -46.959 26.370 1.00 63.19 188 GLY A CA 1
ATOM 1456 C C . GLY A 1 188 ? 15.015 -47.072 27.829 1.00 63.19 188 GLY A C 1
ATOM 1457 O O . GLY A 1 188 ? 14.960 -48.179 28.350 1.00 63.19 188 GLY A O 1
ATOM 1458 N N . ARG A 1 189 ? 14.781 -45.944 28.508 1.00 60.84 189 ARG A N 1
ATOM 1459 C CA . ARG A 1 189 ? 14.202 -45.897 29.854 1.00 60.84 189 ARG A CA 1
ATOM 1460 C C . ARG A 1 189 ? 12.894 -45.114 29.777 1.00 60.84 189 ARG A C 1
ATOM 1462 O O . ARG A 1 189 ? 12.899 -43.917 30.051 1.00 60.84 189 ARG A O 1
ATOM 1469 N N . ASP A 1 190 ? 11.846 -45.794 29.338 1.00 53.41 190 ASP A N 1
ATOM 1470 C CA . ASP A 1 190 ? 10.458 -45.469 29.680 1.00 53.41 190 ASP A CA 1
ATOM 1471 C C . ASP A 1 190 ? 9.996 -46.478 30.740 1.00 53.41 190 ASP A C 1
ATOM 1473 O O . ASP A 1 190 ? 10.424 -47.654 30.637 1.00 53.41 190 ASP A O 1
#

Solvent-accessible surface area (backbone atoms only — not comparable to full-atom values): 12176 Å² total; per-residue (Å²): 136,56,72,72,61,53,39,52,74,74,70,44,87,80,76,83,60,92,86,63,89,68,93,60,102,61,54,68,69,58,53,48,54,52,52,50,51,55,51,52,53,53,49,50,54,50,52,54,53,51,51,50,52,53,49,49,48,64,72,43,42,64,58,52,52,51,52,52,51,51,48,53,51,49,52,53,49,56,51,50,52,52,51,49,52,52,52,50,50,60,67,68,55,76,83,67,95,74,82,92,62,78,70,72,70,62,58,66,60,59,62,70,71,69,64,81,77,80,81,80,86,76,73,97,76,78,72,73,54,73,74,50,45,56,44,37,44,68,70,38,97,84,30,68,83,71,64,81,81,61,75,51,79,69,64,77,66,62,56,87,86,67,44,64,66,70,75,72,36,74,56,95,71,61,83,74,75,73,53,73,67,61,52,55,61,58,72,74,67,128

InterPro domains:
  IPR008610 Eukaryotic rRNA processing [PF05890] (2-183)
  IPR008610 Eukaryotic rRNA processing [PTHR13028] (3-186)